Protein 1RYL (pdb70)

Secondary structure (DSSP, 8-state):
--EEEEEE-HHHHHHHHH--TTHHHHSTTB-EEE-TT-HHHHHHHHHSS-TTSPPTT-HHHHHHH-SEEEE---EEEEE-HHHHHHHHHHHHH--HHHHHHH--HHHHHHTT-TT-----GGGHHHHHHHHHHHHHHHHHHHHHHHHTT-EEEEEE-/--EEEEEE-HHHHHHH---HHHHTTBEEEE-TT-HHHHHHHHHSS-TTSPPTT-HHHHHHH-SEE--EEEE-HHHHHHHHHHHHHS-HHHHHHH--HHHHHHHT-TT-----GGGHHHHHHHHHHHHHHHHHHHHHHHHHT-EEEEEE-

Radius of gyration: 21.71 Å; Cα contacts (8 Å, |Δi|>4): 480; chains: 2; bounding box: 55×54×54 Å

Nearest PDB structures (foldseek):
  1ryl-assembly1_A  TM=1.006E+00  e=3.161E-32  Escherichia coli
  1ryl-assembly2_B  TM=9.939E-01  e=3.954E-26  Escherichia coli
  5xu0-assembly1_B-2  TM=4.655E-01  e=9.631E+00  Streptococcus pneumoniae
  1ryl-assembly2_B  TM=1.007E+00  e=1.686E-29  Escherichia coli
  1ryl-assembly1_A  TM=9.939E-01  e=6.100E-27  Escherichia coli

B-factor: mean 22.25, std 10.81, range [0.77, 55.35]

Sequence (306 aa):
MIGYFAEIDSEKINQLLESMDNIHDTLSGLRRLDIDKRWDFLHFGLTGTSAFDPAKNDPLSRAVLGEHSLEDDGFLGLTWNQELAATIDRLESLDRNELRKQFSIKRLNEMEIYPGVTFSEELEGQLFASIMLDMEKLISAYRRMLRQGNHALTVIVMIGYFAEIDSEKINQLLEIHDTLSGLRRLDIDKRWDFLHFGLTGTSAFDPAKNDPLSRAVLGEHSLFLGLTWNQELAATIDRLESLDRNELRKQFSIKRLNEMEIYPGVTFSEELEGQLFASIMLDMEKLISAYRRMLRQGNHALTVIV

InterPro domains:
  IPR015068 Protein of unknown function DUF1877 [PF08974] (1-163)
  IPR035944 YfbM-like super family [G3DSA:3.40.1760.10] (1-167)
  IPR035944 YfbM-like super family [SSF111069] (3-165)

Foldseek 3Di:
DWKKKWWAADVLVVVVVVPVVCVCVSCVPTDIDTDTFCLQLLLCLQQVAGLVDGDPPDLSNCLRLNPAFPDDVWTKYKHALVRLVVSLCVLVVDDLVVSLVSQFLVSCQVNQHPVRDHDDSVCRVVSSVVSVVVSVVSSVVSVVSSVVRIMMIMITD/DWKKKWWAAPVLVVVVVVDVVRVVVTDIDTPGFCLQLLLCLQQVAGLVDGDPPDLSNCLRCNPAVPVKYKHALVRLVVSLCVLVPDDLVVSLVSFFQVSCQVNCHPVSDHDDRVCRVVSSVVSVVVSVVSSVVSVVSNVVRIMIIMDDD

Solvent-accessible surface area: 15451 Å² total; per-residue (Å²): 88,46,0,4,5,0,6,4,50,55,115,77,0,64,109,30,84,144,125,56,132,113,9,87,73,71,0,10,33,10,50,44,32,77,0,66,84,76,1,0,20,0,0,4,7,6,29,23,27,11,3,110,111,57,56,203,126,24,45,32,6,68,1,0,27,7,49,73,89,60,66,100,154,10,14,10,0,4,2,78,28,169,44,0,57,54,3,7,88,75,0,77,81,36,73,79,123,106,14,75,179,123,10,25,3,133,102,1,28,131,69,129,1,42,53,36,83,105,42,62,99,154,65,40,36,126,19,17,59,47,2,20,102,4,0,78,89,0,8,69,6,2,114,27,2,58,159,56,38,24,10,4,0,3,0,1,57,87,53,0,20,3,0,5,1,36,52,123,60,1,73,131,53,85,170,101,144,100,44,16,21,28,0,50,49,33,76,0,66,90,75,1,0,20,1,0,3,2,2,20,5,23,11,3,111,112,46,53,194,129,24,49,33,6,61,2,1,28,8,46,74,107,90,85,59,1,2,3,65,33,154,42,0,53,43,2,6,85,85,0,75,80,35,79,83,125,118,9,77,183,86,8,22,0,139,98,2,32,122,74,137,2,48,55,47,83,106,56,58,117,148,56,38,36,132,18,16,59,44,2,23,103,5,0,79,92,0,9,71,5,2,120,28,0,56,159,63,39,25,12,3,6,4,6,3,113

CATH classification: 3.40.1760.10

Organism: Escherichia coli (strain K12) (NCBI:txid83333)

Structure (mmCIF, N/CA/C/O backbone):
data_1RYL
#
_entry.id   1RYL
#
_cell.length_a   103.848
_cell.length_b   60.455
_cell.length_c   57.931
_cell.angle_alpha   90.00
_cell.angle_beta   114.62
_cell.angle_gamma   90.00
#
_symmetry.space_group_name_H-M   'C 1 2 1'
#
loop_
_entity.id
_entity.type
_entity.pdbx_description
1 polymer 'Hypothetical protein yfbM'
2 water water
#
loop_
_atom_site.group_PDB
_atom_site.id
_atom_site.type_symbol
_atom_site.label_atom_id
_atom_site.label_alt_id
_atom_site.label_comp_id
_atom_site.label_asym_id
_atom_site.label_entity_id
_atom_site.label_seq_id
_atom_site.pdbx_PDB_ins_code
_atom_site.Cartn_x
_atom_site.Cartn_y
_atom_site.Cartn_z
_atom_site.occupancy
_atom_site.B_iso_or_equiv
_atom_site.auth_seq_id
_atom_site.auth_comp_id
_atom_site.auth_asym_id
_atom_site.auth_atom_id
_atom_site.pdbx_PDB_model_num
ATOM 1 N N . MET A 1 3 ? 47.110 33.087 9.158 1.00 28.68 3 MET A N 1
ATOM 2 C CA . MET A 1 3 ? 46.202 32.013 8.649 1.00 29.66 3 MET A CA 1
ATOM 3 C C . MET A 1 3 ? 45.296 31.456 9.731 1.00 27.42 3 MET A C 1
ATOM 4 O O . MET A 1 3 ? 45.694 30.568 10.489 1.00 25.66 3 MET A O 1
ATOM 9 N N . ILE A 1 4 ? 44.076 31.980 9.802 1.00 26.26 4 ILE A N 1
ATOM 10 C CA . ILE A 1 4 ? 43.111 31.508 10.786 1.00 24.27 4 ILE A CA 1
ATOM 11 C C . ILE A 1 4 ? 42.200 30.488 10.099 1.00 22.21 4 ILE A C 1
ATOM 12 O O . ILE A 1 4 ? 42.040 30.506 8.873 1.00 21.41 4 ILE A O 1
ATOM 17 N N . GLY A 1 5 ? 41.617 29.589 10.882 1.00 18.57 5 GLY A N 1
ATOM 18 C CA . GLY A 1 5 ? 40.751 28.591 10.293 1.00 15.72 5 GLY A CA 1
ATOM 19 C C . GLY A 1 5 ? 39.372 28.576 10.910 1.00 14.39 5 GLY A C 1
ATOM 20 O O . GLY A 1 5 ? 39.218 28.735 12.119 1.00 13.66 5 GLY A O 1
ATOM 21 N N . TYR A 1 6 ? 38.359 28.415 10.071 1.00 11.76 6 TYR A N 1
ATOM 22 C CA . TYR A 1 6 ? 37.007 28.335 10.582 1.00 12.34 6 TYR A CA 1
ATOM 23 C C . TYR A 1 6 ? 36.170 27.395 9.718 1.00 10.55 6 TYR A C 1
ATOM 24 O O . TYR A 1 6 ? 36.496 27.131 8.554 1.00 9.68 6 TYR A O 1
ATOM 33 N N . PHE A 1 7 ? 35.106 26.877 10.320 1.00 10.15 7 PHE A N 1
ATOM 34 C CA . PHE A 1 7 ? 34.207 25.936 9.666 1.00 9.35 7 PHE A CA 1
ATOM 35 C C . PHE A 1 7 ? 32.839 26.593 9.551 1.00 8.55 7 PHE A C 1
ATOM 36 O O . PHE A 1 7 ? 32.120 26.734 10.546 1.00 10.29 7 PHE A O 1
ATOM 44 N N . ALA A 1 8 ? 32.488 26.989 8.332 1.00 7.72 8 ALA A N 1
ATOM 45 C CA . ALA A 1 8 ? 31.236 27.686 8.092 1.00 9.06 8 ALA A CA 1
ATOM 46 C C . ALA A 1 8 ? 30.069 26.825 7.634 1.00 9.97 8 ALA A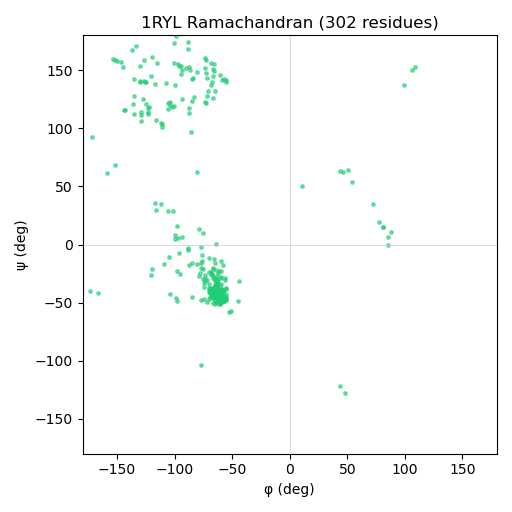 C 1
ATOM 47 O O . ALA A 1 8 ? 30.248 25.770 7.027 1.00 9.40 8 ALA A O 1
ATOM 49 N N . GLU A 1 9 ? 28.869 27.308 7.937 1.00 10.10 9 GLU A N 1
ATOM 50 C CA . GLU A 1 9 ? 27.632 26.636 7.568 1.00 11.44 9 GLU A CA 1
ATOM 51 C C . GLU A 1 9 ? 26.993 27.362 6.392 1.00 10.63 9 GLU A C 1
ATOM 52 O O . GLU A 1 9 ? 26.696 28.550 6.477 1.00 10.19 9 GLU A O 1
ATOM 58 N N . ILE A 1 10 ? 26.774 26.638 5.300 1.00 10.96 10 ILE A N 1
ATOM 59 C CA . ILE A 1 10 ? 26.197 27.237 4.105 1.00 12.25 10 ILE A CA 1
ATOM 60 C C . ILE A 1 10 ? 25.019 26.419 3.566 1.00 12.89 10 ILE A C 1
ATOM 61 O O . ILE A 1 10 ? 25.058 25.189 3.576 1.00 12.73 10 ILE A O 1
ATOM 66 N N . ASP A 1 11 ? 23.959 27.093 3.115 1.00 13.38 11 ASP A N 1
ATOM 67 C CA . ASP A 1 11 ? 22.814 26.356 2.597 1.00 15.07 11 ASP A CA 1
ATOM 68 C C . ASP A 1 11 ? 22.957 26.068 1.114 1.00 14.87 11 ASP A C 1
ATOM 69 O O . ASP A 1 11 ? 23.891 26.530 0.460 1.00 14.08 11 ASP A O 1
ATOM 74 N N . SER A 1 12 ? 22.015 25.304 0.582 1.00 15.72 12 SER A N 1
ATOM 75 C CA . SER A 1 12 ? 22.060 24.927 -0.819 1.00 15.97 12 SER A CA 1
ATOM 76 C C . SER A 1 12 ? 22.098 26.078 -1.818 1.00 16.63 12 SER A C 1
ATOM 77 O O . SER A 1 12 ? 22.937 26.077 -2.722 1.00 16.28 12 SER A O 1
ATOM 80 N N . GLU A 1 13 ? 21.216 27.063 -1.668 1.00 17.12 13 GLU A N 1
ATOM 81 C CA . GLU A 1 13 ? 21.208 28.173 -2.618 1.00 19.17 13 GLU A CA 1
ATOM 82 C C . GLU A 1 13 ? 22.556 28.899 -2.664 1.00 18.23 13 GLU A C 1
ATOM 83 O O . GLU A 1 13 ? 23.065 29.194 -3.740 1.00 18.80 13 GLU A O 1
ATOM 89 N N . LYS A 1 14 ? 23.149 29.158 -1.501 1.00 18.01 14 LYS A N 1
ATOM 90 C CA . LYS A 1 14 ? 24.425 29.869 -1.444 1.00 17.88 14 LYS A CA 1
ATOM 91 C C . LYS A 1 14 ? 25.640 29.099 -1.944 1.00 16.78 14 LYS A C 1
ATOM 92 O O . LYS A 1 14 ? 26.517 29.680 -2.575 1.00 15.89 14 LYS A O 1
ATOM 98 N N . ILE A 1 15 ? 25.718 27.805 -1.658 1.00 15.53 15 ILE A N 1
ATOM 99 C CA . ILE A 1 15 ? 26.866 27.051 -2.132 1.00 15.61 15 ILE A CA 1
ATOM 100 C C . ILE A 1 15 ? 26.805 26.900 -3.654 1.00 16.22 15 ILE A C 1
ATOM 101 O O . ILE A 1 15 ? 27.834 26.966 -4.329 1.00 16.44 15 ILE A O 1
ATOM 106 N N . ASN A 1 16 ? 25.602 26.714 -4.195 1.00 17.00 16 ASN A N 1
ATOM 107 C CA . ASN A 1 16 ? 25.447 26.580 -5.641 1.00 18.76 16 ASN A CA 1
ATOM 108 C C . ASN A 1 16 ? 25.820 27.893 -6.301 1.00 18.71 16 ASN A C 1
ATOM 109 O O . ASN A 1 16 ? 26.409 27.919 -7.377 1.00 18.00 16 ASN A O 1
ATOM 114 N N . GLN A 1 17 ? 25.481 28.985 -5.630 1.00 20.21 17 GLN A N 1
ATOM 115 C CA . GLN A 1 17 ? 25.776 30.316 -6.123 1.00 21.65 17 GLN A CA 1
ATOM 116 C C . GLN A 1 17 ? 27.289 30.488 -6.095 1.00 21.48 17 GLN A C 1
ATOM 117 O O . GLN A 1 17 ? 27.881 31.017 -7.031 1.00 22.19 17 GLN A O 1
ATOM 123 N N . LEU A 1 18 ? 27.916 30.017 -5.022 1.00 20.55 18 LEU A N 1
ATOM 124 C CA . LEU A 1 18 ? 29.364 30.104 -4.875 1.00 19.92 18 LEU A CA 1
ATOM 125 C C . LEU A 1 18 ? 30.058 29.270 -5.970 1.00 19.42 18 LEU A C 1
ATOM 126 O O . LEU A 1 18 ? 30.951 29.753 -6.665 1.00 17.33 18 LEU A O 1
ATOM 131 N N . LEU A 1 19 ? 29.624 28.024 -6.130 1.00 18.74 19 LEU A N 1
ATOM 132 C CA . LEU A 1 19 ? 30.197 27.119 -7.122 1.00 19.54 19 LEU A CA 1
ATOM 133 C C . LEU A 1 19 ? 29.909 27.531 -8.571 1.00 20.34 19 LEU A C 1
ATOM 134 O O . LEU A 1 19 ? 30.661 27.185 -9.479 1.00 19.13 19 LEU A O 1
ATOM 139 N N . GLU A 1 20 ? 28.821 28.263 -8.788 1.00 22.02 20 GLU A N 1
ATOM 140 C CA . GLU A 1 20 ? 28.471 28.724 -10.131 1.00 25.14 20 GLU A CA 1
ATOM 141 C C . GLU A 1 20 ? 29.355 29.887 -10.580 1.00 27.97 20 GLU A C 1
ATOM 142 O O . GLU A 1 20 ? 29.475 30.155 -11.773 1.00 30.21 20 GLU A O 1
ATOM 148 N N . SER A 1 21 ? 29.968 30.577 -9.623 1.00 30.51 21 SER A N 1
ATOM 149 C CA . SER A 1 21 ? 30.837 31.709 -9.928 1.00 32.35 21 SER A CA 1
ATOM 150 C C . SER A 1 21 ? 32.199 31.244 -10.425 1.00 33.05 21 SER A C 1
ATOM 151 O O . SER A 1 21 ? 32.497 31.352 -11.612 1.00 34.71 21 SER A O 1
ATOM 154 N N . MET A 1 27 ? 39.645 31.609 -4.604 1.00 27.87 27 MET A N 1
ATOM 155 C CA . MET A 1 27 ? 38.940 31.958 -3.377 1.00 24.43 27 MET A CA 1
ATOM 156 C C . MET A 1 27 ? 39.409 33.329 -2.889 1.00 26.60 27 MET A C 1
ATOM 157 O O . MET A 1 27 ? 39.520 33.569 -1.678 1.00 28.32 27 MET A O 1
ATOM 162 N N . ASP A 1 28 ? 39.696 34.227 -3.830 1.00 27.63 28 ASP A N 1
ATOM 163 C CA . ASP A 1 28 ? 40.149 35.569 -3.472 1.00 27.63 28 ASP A CA 1
ATOM 164 C C . ASP A 1 28 ? 38.946 36.348 -2.909 1.00 31.78 28 ASP A C 1
ATOM 165 O O . ASP A 1 28 ? 37.909 36.497 -3.578 1.00 32.23 28 ASP A O 1
ATOM 170 N N . ASN A 1 29 ? 39.081 36.822 -1.671 1.00 30.85 29 ASN A N 1
ATOM 171 C CA . ASN A 1 29 ? 38.015 37.572 -1.006 1.00 35.57 29 ASN A CA 1
ATOM 172 C C . ASN A 1 29 ? 36.862 36.643 -0.608 1.00 37.00 29 ASN A C 1
ATOM 173 O O . ASN A 1 29 ? 35.679 37.012 -0.639 1.00 37.00 29 ASN A O 1
ATOM 178 N N . ILE A 1 30 ? 37.234 35.424 -0.236 1.00 37.85 30 ILE A N 1
ATOM 179 C CA . ILE A 1 30 ? 36.277 34.420 0.197 1.00 36.76 30 ILE A CA 1
ATOM 180 C C . ILE A 1 30 ? 35.601 34.976 1.452 1.00 37.87 30 ILE A C 1
ATOM 181 O O . ILE A 1 30 ? 34.473 34.605 1.785 1.00 37.83 30 ILE A O 1
ATOM 186 N N . HIS A 1 31 ? 36.312 35.875 2.134 1.00 38.86 31 HIS A N 1
ATOM 187 C CA . HIS A 1 31 ? 35.826 36.526 3.351 1.00 39.91 31 HIS A CA 1
ATOM 188 C C . HIS A 1 31 ? 34.890 37.671 3.004 1.00 41.15 31 HIS A C 1
ATOM 189 O O . HIS A 1 31 ? 35.169 38.833 3.306 1.00 42.65 31 HIS A O 1
ATOM 196 N N . ASP A 1 32 ? 33.781 37.340 2.363 1.00 40.80 32 ASP A N 1
ATOM 197 C CA . ASP A 1 32 ? 32.808 38.343 1.975 1.00 41.21 32 ASP A CA 1
ATOM 198 C C . ASP A 1 32 ? 31.640 37.545 1.428 1.00 40.93 32 ASP A C 1
ATOM 199 O O . ASP A 1 32 ? 30.470 37.855 1.679 1.00 39.76 32 ASP A O 1
ATOM 204 N N . THR A 1 33 ? 31.983 36.497 0.684 1.00 39.52 33 THR A N 1
ATOM 205 C CA . THR A 1 33 ? 30.992 35.601 0.118 1.00 37.41 33 THR A CA 1
ATOM 206 C C . THR A 1 33 ? 30.485 34.767 1.291 1.00 35.71 33 THR A C 1
ATOM 207 O O . THR A 1 33 ? 29.338 34.321 1.304 1.00 36.09 33 THR A O 1
ATOM 211 N N . LEU A 1 34 ? 31.365 34.576 2.273 1.00 32.20 34 LEU A N 1
ATOM 212 C CA . LEU A 1 34 ? 31.071 33.797 3.473 1.00 30.82 34 LEU A CA 1
ATOM 213 C C . LEU A 1 34 ? 30.848 34.705 4.674 1.00 29.16 34 LEU A C 1
ATOM 214 O O . LEU A 1 34 ? 30.421 34.252 5.733 1.00 27.84 34 LEU A O 1
ATOM 219 N N . SER A 1 35 ? 31.159 35.984 4.503 1.00 26.32 35 SER A N 1
ATOM 220 C CA . SER A 1 35 ? 31.017 36.974 5.564 1.00 24.13 35 SER A CA 1
ATOM 221 C C . SER A 1 3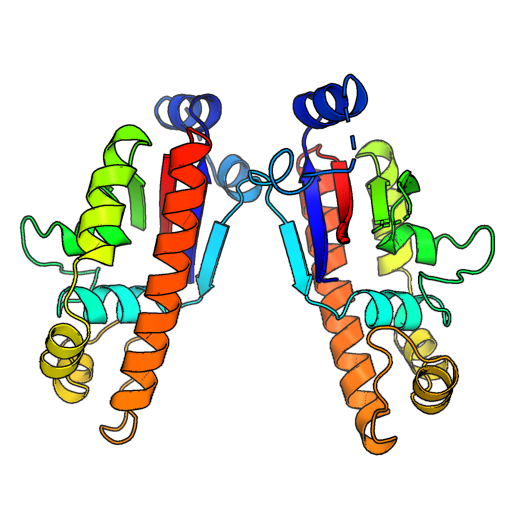5 ? 29.703 36.880 6.351 1.00 21.42 35 SER A C 1
ATOM 222 O O . SER A 1 35 ? 29.668 37.186 7.543 1.00 20.23 35 SER A O 1
ATOM 225 N N . GLY A 1 36 ? 28.629 36.450 5.697 1.00 17.95 36 GLY A N 1
ATOM 226 C CA . GLY A 1 36 ? 27.356 36.375 6.390 1.00 16.96 36 GLY A CA 1
ATOM 227 C C . GLY A 1 36 ? 26.991 35.014 6.947 1.00 17.33 36 GLY A C 1
ATOM 228 O O . GLY A 1 36 ? 25.889 34.834 7.470 1.00 18.15 36 GLY A O 1
ATOM 229 N N . LEU A 1 37 ? 27.914 34.058 6.860 1.00 16.31 37 LEU A N 1
ATOM 230 C CA . LEU A 1 37 ? 27.646 32.704 7.335 1.00 13.99 37 LEU A CA 1
ATOM 231 C C . LEU A 1 37 ? 28.110 32.441 8.760 1.00 11.70 37 LEU A C 1
ATOM 232 O O . LEU A 1 37 ? 29.113 32.990 9.211 1.00 12.03 37 LEU A O 1
ATOM 237 N N . ARG A 1 38 ? 27.372 31.595 9.469 1.00 11.00 38 ARG A N 1
ATOM 238 C CA . ARG A 1 38 ? 27.749 31.227 10.828 1.00 11.02 38 ARG A CA 1
ATOM 239 C C . ARG A 1 38 ? 28.981 30.321 10.726 1.00 10.29 38 ARG A C 1
ATOM 240 O O . ARG A 1 38 ? 29.089 29.527 9.792 1.00 8.27 38 ARG A O 1
ATOM 248 N N . ARG A 1 39 ? 29.911 30.445 11.671 1.00 9.79 39 ARG A N 1
ATOM 249 C CA . ARG A 1 39 ? 31.096 29.599 11.638 1.00 10.71 39 ARG A CA 1
ATOM 250 C C . ARG A 1 39 ? 31.666 29.295 13.012 1.00 11.72 39 ARG A C 1
ATOM 251 O O . ARG A 1 39 ? 31.401 30.010 13.985 1.00 10.44 39 ARG A O 1
ATOM 259 N N . LEU A 1 40 ? 32.421 28.202 13.077 1.00 9.50 40 LEU A N 1
ATOM 260 C CA . LEU A 1 40 ? 33.127 27.817 14.288 1.00 8.71 40 LEU A CA 1
ATOM 261 C C . LEU A 1 40 ? 34.520 28.324 13.937 1.00 10.03 40 LEU A C 1
ATOM 262 O O . LEU A 1 40 ? 35.119 27.903 12.942 1.00 9.62 40 LEU A O 1
ATOM 267 N N . ASP A 1 41 ? 35.028 29.252 14.731 1.00 10.58 41 ASP A N 1
ATOM 268 C CA . ASP A 1 41 ? 36.337 29.817 14.455 1.00 14.10 41 ASP A CA 1
ATOM 269 C C . ASP A 1 41 ? 37.334 29.260 15.457 1.00 14.37 41 ASP A C 1
ATOM 270 O O . ASP A 1 41 ? 37.134 29.391 16.664 1.00 16.26 41 ASP A O 1
ATOM 275 N N . ILE A 1 42 ? 38.391 28.614 14.976 1.00 13.34 42 ILE A N 1
ATOM 276 C CA . ILE A 1 42 ? 39.382 28.099 15.908 1.00 15.25 42 ILE A CA 1
ATOM 277 C C . ILE A 1 42 ? 40.743 28.763 15.743 1.00 15.57 42 ILE A C 1
ATOM 278 O O . ILE A 1 42 ? 41.780 28.164 16.010 1.00 15.04 42 ILE A O 1
ATOM 283 N N . ASP A 1 43 ? 40.718 30.015 15.300 1.00 17.04 43 ASP A N 1
ATOM 284 C CA . ASP A 1 43 ? 41.929 30.815 15.134 1.00 20.04 43 ASP A CA 1
ATOM 285 C C . ASP A 1 43 ? 43.041 30.073 14.377 1.00 18.55 43 ASP A C 1
ATOM 286 O O . ASP A 1 43 ? 42.812 29.553 13.290 1.00 16.43 43 ASP A O 1
ATOM 291 N N . LYS A 1 44 ? 44.242 30.022 14.950 1.00 18.31 44 LYS A N 1
ATOM 292 C CA . LYS A 1 44 ? 45.351 29.346 14.283 1.00 18.45 44 LYS A CA 1
ATOM 293 C C . LYS A 1 44 ? 45.604 27.964 14.870 1.00 16.69 44 LYS A C 1
ATOM 294 O O . LYS A 1 44 ? 46.728 27.467 14.837 1.00 16.21 44 LYS A O 1
ATOM 300 N N . ARG A 1 45 ? 44.557 27.337 15.395 1.00 14.39 45 ARG A N 1
ATOM 301 C CA . ARG A 1 45 ? 44.702 26.019 15.995 1.00 12.97 45 ARG A CA 1
ATOM 302 C C . ARG A 1 45 ? 44.264 24.902 15.052 1.00 12.19 45 ARG A C 1
ATOM 303 O O . ARG A 1 45 ? 44.202 23.731 15.442 1.00 10.23 45 ARG A O 1
ATOM 311 N N . TRP A 1 46 ? 43.981 25.259 13.805 1.00 12.18 46 TRP A N 1
ATOM 312 C CA . TRP A 1 46 ? 43.519 24.276 12.835 1.00 11.90 46 TRP A CA 1
ATOM 313 C C . TRP A 1 46 ? 44.508 23.159 12.500 1.00 11.34 46 TRP A C 1
ATOM 314 O O . TRP A 1 46 ? 44.097 22.023 12.256 1.00 10.49 46 TRP A O 1
ATOM 325 N N . ASP A 1 47 ? 45.805 23.454 12.486 1.00 11.77 47 ASP A N 1
ATOM 326 C CA . ASP A 1 47 ? 46.764 22.397 12.188 1.00 11.50 47 ASP A CA 1
ATOM 327 C C . ASP A 1 47 ? 46.995 21.506 13.417 1.00 11.75 47 ASP A C 1
ATOM 328 O O . ASP A 1 47 ? 47.331 20.321 13.275 1.00 10.83 47 ASP A O 1
ATOM 333 N N . PHE A 1 48 ? 46.805 22.061 14.617 1.00 10.23 48 PHE A N 1
ATOM 334 C CA . PHE A 1 48 ? 46.945 21.265 15.840 1.00 11.73 48 PHE A CA 1
ATOM 335 C C . PHE A 1 48 ? 45.837 20.227 15.799 1.00 11.01 48 PHE A C 1
ATOM 336 O O . PHE A 1 48 ? 46.030 19.071 16.182 1.00 11.08 48 PHE A O 1
ATOM 344 N N . LEU A 1 49 ? 44.664 20.663 15.346 1.00 9.71 49 LEU A N 1
ATOM 345 C CA . LEU A 1 49 ? 43.515 19.779 15.244 1.00 10.52 49 LEU A CA 1
ATOM 346 C C . LEU A 1 49 ? 43.777 18.711 14.189 1.00 9.49 49 LEU A C 1
ATOM 347 O O . LEU A 1 49 ? 43.523 17.529 14.420 1.00 10.95 49 LEU A O 1
ATOM 352 N N . HIS A 1 50 ? 44.292 19.124 13.035 1.00 10.97 50 HIS A N 1
ATOM 353 C CA . HIS A 1 50 ? 44.585 18.177 11.965 1.00 11.73 50 HIS A CA 1
ATOM 354 C C . HIS A 1 50 ? 45.588 17.146 12.467 1.00 11.66 50 HIS A C 1
ATOM 355 O O . HIS A 1 50 ? 45.391 15.942 12.300 1.00 12.43 50 HIS A O 1
ATOM 362 N N . PHE A 1 51 ? 46.647 17.629 13.108 1.00 12.05 51 PHE A N 1
ATOM 363 C CA . PHE A 1 51 ? 47.688 16.761 13.645 1.00 13.93 51 PHE A CA 1
ATOM 364 C C . PHE A 1 51 ? 47.171 15.810 14.723 1.00 14.52 51 PHE A C 1
ATOM 365 O O . PHE A 1 51 ? 47.499 14.622 14.725 1.00 14.61 51 PHE A O 1
ATOM 373 N N . GLY A 1 52 ? 46.370 16.338 15.643 1.00 13.66 52 GLY A N 1
ATOM 374 C CA . GLY A 1 52 ? 45.821 15.517 16.709 1.00 14.78 52 GLY A CA 1
ATOM 375 C C . GLY A 1 52 ? 44.960 14.358 16.230 1.00 15.94 52 GLY A C 1
ATOM 376 O O . GLY A 1 52 ? 44.871 13.321 16.890 1.00 16.44 52 GLY A O 1
ATOM 377 N N . LEU A 1 53 ? 44.321 14.522 15.078 1.00 15.47 53 LEU A N 1
ATOM 378 C CA . LEU A 1 53 ? 43.462 13.474 14.537 1.00 16.56 53 LEU A CA 1
ATOM 379 C C . LEU A 1 53 ? 44.135 12.559 13.521 1.00 16.34 53 LEU A C 1
ATOM 380 O O . LEU A 1 53 ? 43.728 11.411 13.361 1.00 19.90 53 LEU A O 1
ATOM 385 N N . THR A 1 54 ? 45.169 13.056 12.849 1.00 17.24 54 THR A N 1
ATOM 386 C CA . THR A 1 54 ? 45.841 12.285 11.802 1.00 17.96 54 THR A CA 1
ATOM 387 C C . THR A 1 54 ? 47.326 11.968 12.002 1.00 18.75 54 THR A C 1
ATOM 388 O O . THR A 1 54 ? 47.850 11.045 11.377 1.00 19.55 54 THR A O 1
ATOM 392 N N . GLY A 1 55 ? 48.006 12.741 12.840 1.00 18.01 55 GLY A N 1
ATOM 393 C CA . GLY A 1 55 ? 49.423 12.515 13.058 1.00 17.60 55 GLY A CA 1
ATOM 394 C C . GLY A 1 55 ? 50.259 13.221 12.002 1.00 18.88 55 GLY A C 1
ATOM 395 O O . GLY A 1 55 ? 51.478 13.062 11.951 1.00 19.09 55 GLY A O 1
ATOM 396 N N . THR A 1 56 ? 49.601 14.010 11.155 1.00 17.22 56 THR A N 1
ATOM 397 C CA . THR A 1 56 ? 50.289 14.745 10.098 1.00 17.16 56 THR A CA 1
ATOM 398 C C . THR A 1 56 ? 49.809 16.195 10.057 1.00 16.88 56 THR A C 1
ATOM 399 O O . THR A 1 56 ? 48.842 16.562 10.731 1.00 17.16 56 THR A O 1
ATOM 403 N N . SER A 1 57 ? 50.491 17.014 9.265 1.00 15.82 57 SER A N 1
ATOM 404 C CA . SER A 1 57 ? 50.111 18.405 9.098 1.00 16.35 57 SER A CA 1
ATOM 405 C C . SER A 1 57 ? 49.136 18.472 7.924 1.00 17.65 57 SER A C 1
ATOM 406 O O . SER A 1 57 ? 49.189 17.633 7.029 1.00 17.23 57 SER A O 1
ATOM 409 N N . ALA A 1 58 ? 48.241 19.456 7.934 1.00 18.22 58 ALA A N 1
ATOM 410 C CA . ALA A 1 58 ? 47.289 19.620 6.840 1.00 20.50 58 ALA A CA 1
ATOM 411 C C . ALA A 1 58 ? 48.085 19.951 5.575 1.00 22.40 58 ALA A C 1
ATOM 412 O O . ALA A 1 58 ? 47.610 19.758 4.459 1.00 22.68 58 ALA A O 1
ATOM 414 N N . PHE A 1 59 ? 49.300 20.453 5.765 1.00 24.25 59 PHE A N 1
ATOM 415 C CA . PHE A 1 59 ? 50.176 20.806 4.650 1.00 26.13 59 PHE A CA 1
ATOM 416 C C . PHE A 1 59 ? 50.816 19.575 4.008 1.00 26.69 59 PHE A C 1
ATOM 417 O O . PHE A 1 59 ? 51.451 19.680 2.960 1.00 28.24 59 PHE A O 1
ATOM 425 N N . ASP A 1 60 ? 50.657 18.413 4.632 1.00 27.53 60 ASP A N 1
ATOM 426 C CA . ASP A 1 60 ? 51.248 17.188 4.101 1.00 29.24 60 ASP A CA 1
ATOM 427 C C . ASP A 1 60 ? 50.527 15.956 4.650 1.00 28.69 60 ASP A C 1
ATOM 428 O O . ASP A 1 60 ? 51.125 15.112 5.320 1.00 27.40 60 ASP A O 1
ATOM 433 N N . PRO A 1 61 ? 49.219 15.838 4.358 1.00 29.66 61 PRO A N 1
ATOM 434 C CA . PRO A 1 61 ? 48.399 14.717 4.816 1.00 30.30 61 PRO A CA 1
ATOM 435 C C . PRO A 1 61 ? 48.698 13.411 4.095 1.00 31.64 61 PRO A C 1
ATOM 436 O O . PRO A 1 61 ? 49.259 13.410 2.998 1.00 32.72 61 PRO A O 1
ATOM 440 N N . ALA A 1 62 ? 48.331 12.301 4.728 1.00 31.60 62 ALA A N 1
ATOM 441 C CA . ALA A 1 62 ? 48.525 10.986 4.141 1.00 32.08 62 ALA A CA 1
ATOM 442 C C . ALA A 1 62 ? 47.482 10.871 3.033 1.00 33.33 62 ALA A C 1
ATOM 443 O O . ALA A 1 62 ? 46.427 11.504 3.112 1.00 33.93 62 ALA A O 1
ATOM 445 N N . LYS A 1 63 ? 47.766 10.089 1.997 1.00 33.43 63 LYS A N 1
ATOM 446 C CA . LYS A 1 63 ? 46.799 9.940 0.917 1.00 35.27 63 LYS A CA 1
ATOM 447 C C . LYS A 1 63 ? 45.553 9.213 1.411 1.00 34.22 63 LYS A C 1
ATOM 448 O O . LYS A 1 63 ? 45.639 8.323 2.258 1.00 35.18 63 LYS A O 1
ATOM 454 N N . ASN A 1 64 ? 44.398 9.605 0.881 1.00 32.70 64 ASN A N 1
ATOM 455 C CA . ASN A 1 64 ? 43.118 9.014 1.260 1.00 32.14 64 ASN A CA 1
ATOM 456 C C . ASN A 1 64 ? 42.984 8.827 2.771 1.00 30.18 64 ASN A C 1
ATOM 457 O O . ASN A 1 64 ? 42.869 7.703 3.266 1.00 29.44 64 ASN A O 1
ATOM 462 N N . ASP A 1 65 ? 43.003 9.940 3.498 1.00 27.49 65 ASP A N 1
ATOM 463 C CA . ASP A 1 65 ? 42.871 9.917 4.950 1.00 24.31 65 ASP A CA 1
ATOM 464 C C . ASP A 1 65 ? 41.525 10.537 5.312 1.00 23.07 65 ASP A C 1
ATOM 465 O O . ASP A 1 65 ? 41.383 11.760 5.320 1.00 20.62 65 ASP A O 1
ATOM 470 N N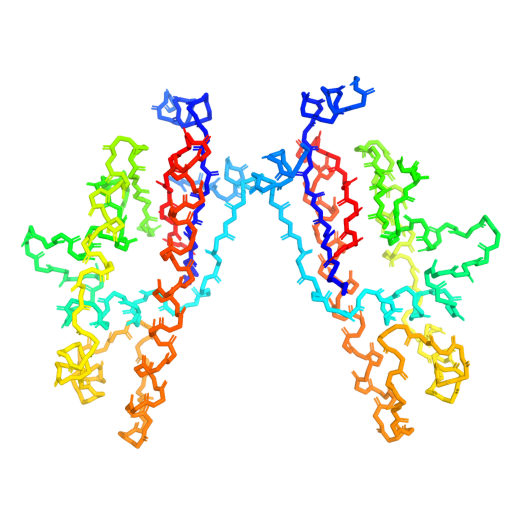 . PRO A 1 66 ? 40.519 9.699 5.616 1.00 22.37 66 PRO A N 1
ATOM 471 C CA . PRO A 1 66 ? 39.190 10.200 5.973 1.00 20.55 66 PRO A CA 1
ATOM 472 C C . PRO A 1 66 ? 39.187 11.167 7.152 1.00 19.71 66 PRO A C 1
ATOM 473 O O . PRO A 1 66 ? 38.321 12.038 7.242 1.00 19.39 66 PRO A O 1
ATOM 477 N N . LEU A 1 67 ? 40.149 11.022 8.055 1.00 18.71 67 LEU A N 1
ATOM 478 C CA . LEU A 1 67 ? 40.223 11.924 9.200 1.00 18.17 67 LEU A CA 1
ATOM 479 C C . LEU A 1 67 ? 40.738 13.291 8.743 1.00 17.31 67 LEU A C 1
ATOM 480 O O . LEU A 1 67 ? 40.372 14.319 9.313 1.00 16.60 67 LEU A O 1
ATOM 485 N N . SER A 1 68 ? 41.592 13.308 7.719 1.00 15.31 68 SER A N 1
ATOM 486 C CA . SER A 1 68 ? 42.094 14.579 7.194 1.00 12.81 68 SER A CA 1
ATOM 487 C C . SER A 1 68 ? 40.912 15.295 6.547 1.00 11.35 68 SER A C 1
ATOM 488 O O . SER A 1 68 ? 40.747 16.508 6.703 1.00 10.19 68 SER A O 1
ATOM 491 N N . ARG A 1 69 ? 40.089 14.527 5.833 1.00 11.54 69 ARG A N 1
ATOM 492 C CA . ARG A 1 69 ? 38.914 15.068 5.163 1.00 11.37 69 ARG A CA 1
ATOM 493 C C . ARG A 1 69 ? 37.877 15.510 6.182 1.00 13.17 69 ARG A C 1
ATOM 494 O O . ARG A 1 69 ? 37.064 16.389 5.901 1.00 12.59 69 ARG A O 1
ATOM 502 N N . ALA A 1 70 ? 37.911 14.902 7.368 1.00 12.88 70 ALA A N 1
ATOM 503 C CA . ALA A 1 70 ? 36.975 15.264 8.427 1.00 12.74 70 ALA A CA 1
ATOM 504 C C . ALA A 1 70 ? 37.216 16.712 8.847 1.00 11.34 70 ALA A C 1
ATOM 505 O O . ALA A 1 70 ? 36.293 17.400 9.272 1.00 12.10 70 ALA A O 1
ATOM 507 N N . VAL A 1 71 ? 38.462 17.165 8.726 1.00 11.11 71 VAL A N 1
ATOM 508 C CA . VAL A 1 71 ? 38.834 18.534 9.088 1.00 10.91 71 VAL A CA 1
ATOM 509 C C . VAL A 1 71 ? 38.888 19.462 7.871 1.00 12.11 71 VAL A C 1
ATOM 510 O O . VAL A 1 71 ? 38.311 20.550 7.884 1.00 14.01 71 VAL A O 1
ATOM 514 N N . LEU A 1 72 ? 39.567 19.032 6.814 1.00 11.00 72 LEU A N 1
ATOM 515 C CA . LEU A 1 72 ? 39.705 19.868 5.625 1.00 11.22 72 LEU A CA 1
ATOM 516 C C . LEU A 1 72 ? 38.509 19.859 4.685 1.00 11.25 72 LEU A C 1
ATOM 517 O O . LEU A 1 72 ? 38.392 20.731 3.828 1.00 11.44 72 LEU A O 1
ATOM 522 N N . GLY A 1 73 ? 37.641 18.865 4.837 1.00 12.11 73 GLY A N 1
ATOM 523 C CA . GLY A 1 73 ? 36.468 18.757 3.982 1.00 13.99 73 GLY A CA 1
ATOM 524 C C . GLY A 1 73 ? 36.557 17.600 2.991 1.00 14.23 73 GLY A C 1
ATOM 525 O O . GLY A 1 73 ? 37.656 17.186 2.597 1.00 12.91 73 GLY A O 1
ATOM 526 N N . GLU A 1 74 ? 35.401 17.073 2.587 1.00 16.74 74 GLU A N 1
ATOM 527 C CA . GLU A 1 74 ? 35.356 15.961 1.639 1.00 18.23 74 GLU A CA 1
ATOM 528 C C . GLU A 1 74 ? 35.870 16.393 0.277 1.00 18.56 74 GLU A C 1
ATOM 529 O O . GLU A 1 74 ? 36.408 15.585 -0.484 1.00 20.77 74 GLU A O 1
ATOM 535 N N . HIS A 1 75 ? 35.700 17.671 -0.035 1.00 18.51 75 HIS A N 1
ATOM 536 C CA . HIS A 1 75 ? 36.160 18.185 -1.312 1.00 18.80 75 HIS A CA 1
ATOM 537 C C . HIS A 1 75 ? 37.049 19.407 -1.147 1.00 20.80 75 HIS A C 1
ATOM 538 O O . HIS A 1 75 ? 36.669 20.399 -0.516 1.00 19.63 75 HIS A O 1
ATOM 545 N N . SER A 1 76 ? 38.240 19.312 -1.724 1.00 21.37 76 SER A N 1
ATOM 546 C CA . SER A 1 76 ? 39.212 20.389 -1.692 1.00 23.87 76 SER A CA 1
ATOM 547 C C . SER A 1 76 ? 38.890 21.314 -2.864 1.00 25.65 76 SER A C 1
ATOM 548 O O . SER A 1 76 ? 39.289 21.048 -3.998 1.00 27.07 76 SER A O 1
ATOM 551 N N . LEU A 1 77 ? 38.148 22.385 -2.605 1.00 27.13 77 LEU A N 1
ATOM 552 C CA . LEU A 1 77 ? 37.801 23.318 -3.672 1.00 29.82 77 LEU A CA 1
ATOM 553 C C . LEU A 1 77 ? 39.027 24.154 -4.015 1.00 33.21 77 LEU A C 1
ATOM 554 O O . LEU A 1 77 ? 39.229 24.543 -5.170 1.00 34.02 77 LEU A O 1
ATOM 559 N N . GLU A 1 78 ? 39.848 24.422 -3.004 1.00 35.23 78 GLU A N 1
ATOM 560 C CA . GLU A 1 78 ? 41.049 25.217 -3.193 1.00 37.41 78 GLU A CA 1
ATOM 561 C C . GLU A 1 78 ? 42.132 24.855 -2.195 1.00 37.37 78 GLU A C 1
ATOM 562 O O . GLU A 1 78 ? 41.864 24.286 -1.136 1.00 36.76 78 GLU A O 1
ATOM 568 N N . ASP A 1 79 ? 43.365 25.194 -2.549 1.00 39.10 79 ASP A N 1
ATOM 569 C CA . ASP A 1 79 ? 44.508 24.903 -1.706 1.00 39.43 79 ASP A CA 1
ATOM 570 C C . ASP A 1 79 ? 45.747 25.583 -2.276 1.00 39.77 79 ASP A C 1
ATOM 571 O O . ASP A 1 79 ? 45.764 25.970 -3.443 1.00 40.32 79 ASP A O 1
ATOM 576 N N . ASP A 1 82 ? 47.307 29.224 -1.443 1.00 27.84 82 ASP A N 1
ATOM 577 C CA . ASP A 1 82 ? 46.926 30.398 -0.656 1.00 28.98 82 ASP A CA 1
ATOM 578 C C . ASP A 1 82 ? 45.732 30.201 0.271 1.00 30.66 82 ASP A C 1
ATOM 579 O O . ASP A 1 82 ? 44.791 31.005 0.271 1.00 32.97 82 ASP A O 1
ATOM 584 N N . GLY A 1 83 ? 45.776 29.139 1.070 1.00 28.54 83 GLY A N 1
ATOM 585 C CA . GLY A 1 83 ? 44.686 28.877 1.988 1.00 31.63 83 GLY A CA 1
ATOM 586 C C . GLY A 1 83 ? 43.717 27.835 1.472 1.00 32.50 83 GLY A C 1
ATOM 587 O O . GLY A 1 83 ? 43.344 27.848 0.297 1.00 37.01 83 GLY A O 1
ATOM 588 N N . PHE A 1 84 ? 43.303 26.939 2.363 1.00 30.75 84 PHE A N 1
ATOM 589 C CA . PHE A 1 84 ? 42.382 25.866 2.029 1.00 26.21 84 PHE A CA 1
ATOM 590 C C . PHE A 1 84 ? 40.919 26.305 2.002 1.00 24.19 84 PHE A C 1
ATOM 591 O O . PHE A 1 84 ? 40.493 27.211 2.724 1.00 21.40 84 PHE A O 1
ATOM 599 N N . LEU A 1 85 ? 40.163 25.650 1.134 1.00 21.31 85 LEU A N 1
ATOM 600 C CA . LEU A 1 85 ? 38.732 25.861 1.014 1.00 16.79 85 LEU A CA 1
ATOM 601 C C . LEU A 1 85 ? 38.261 24.446 0.730 1.00 14.41 85 LEU A C 1
ATOM 602 O O . LEU A 1 85 ? 38.649 23.848 -0.274 1.00 14.10 85 LEU A O 1
ATOM 607 N N . GLY A 1 86 ? 37.470 23.897 1.644 1.00 12.40 86 GLY A N 1
ATOM 608 C CA . GLY A 1 86 ? 36.978 22.540 1.485 1.00 10.63 86 GLY A CA 1
ATOM 609 C C . GLY A 1 86 ? 35.484 22.485 1.683 1.00 10.68 86 GLY A C 1
ATOM 610 O O . GLY A 1 86 ? 34.914 23.312 2.404 1.00 11.78 86 GLY A O 1
ATOM 611 N N . LEU A 1 87 ? 34.848 21.504 1.060 1.00 9.42 87 LEU A N 1
ATOM 612 C CA . LEU A 1 87 ? 33.404 21.363 1.145 1.00 8.99 87 LEU A CA 1
ATOM 613 C C . LEU A 1 87 ? 32.953 19.952 1.512 1.00 8.92 87 LEU A C 1
ATOM 614 O O . LEU A 1 87 ? 33.524 18.957 1.066 1.00 9.23 87 LEU A O 1
ATOM 619 N N . THR A 1 88 ? 31.920 19.884 2.341 1.00 8.68 88 THR A N 1
ATOM 620 C CA . THR A 1 88 ? 31.340 18.613 2.753 1.00 10.18 88 THR A CA 1
ATOM 621 C C . THR A 1 88 ? 29.826 18.786 2.646 1.00 9.88 88 THR A C 1
ATOM 622 O O . THR A 1 88 ? 29.222 19.563 3.388 1.00 9.74 88 THR A O 1
ATOM 626 N N . TRP A 1 89 ? 29.226 18.072 1.698 1.00 9.93 89 TRP A N 1
ATOM 627 C CA . TRP A 1 89 ? 27.785 18.138 1.468 1.00 9.45 89 TRP A CA 1
ATOM 628 C C . TRP A 1 89 ? 26.972 17.582 2.626 1.00 10.62 89 TRP A C 1
ATOM 629 O O . TRP A 1 89 ? 27.452 16.749 3.389 1.00 10.53 89 TRP A O 1
ATOM 640 N N . ASN A 1 90 ? 25.729 18.037 2.743 1.00 10.78 90 ASN A N 1
ATOM 641 C CA . ASN A 1 90 ? 24.851 17.560 3.803 1.00 10.55 90 ASN A CA 1
ATOM 642 C C . ASN A 1 90 ? 24.768 16.037 3.716 1.00 10.98 90 ASN A C 1
ATOM 643 O O . ASN A 1 90 ? 24.747 15.345 4.739 1.00 9.64 90 ASN A O 1
ATOM 648 N N . GLN A 1 91 ? 24.747 15.528 2.483 1.00 11.71 91 GLN A N 1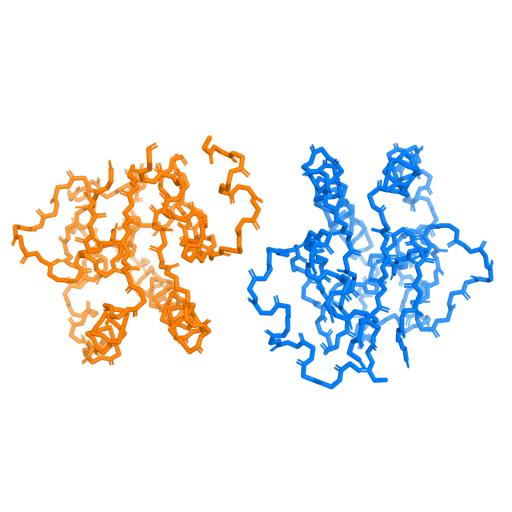
ATOM 649 C CA . GLN A 1 91 ? 24.679 14.089 2.221 1.00 11.76 91 GLN A CA 1
ATOM 650 C C . GLN A 1 91 ? 25.924 13.328 2.674 1.00 12.30 91 GLN A C 1
ATOM 651 O O . GLN A 1 91 ? 25.916 12.099 2.728 1.00 13.08 91 GLN A O 1
ATOM 657 N N . GLU A 1 92 ? 26.989 14.057 2.997 1.00 12.36 92 GLU A N 1
ATOM 658 C CA . GLU A 1 92 ? 28.242 13.443 3.435 1.00 11.33 92 GLU A CA 1
ATOM 659 C C . GLU A 1 92 ? 28.532 13.650 4.927 1.00 10.95 92 GLU A C 1
ATOM 660 O O . GLU A 1 92 ? 29.362 12.948 5.500 1.00 11.42 92 GLU A O 1
ATOM 666 N N . LEU A 1 93 ? 27.851 14.602 5.558 1.00 10.26 93 LEU A N 1
ATOM 667 C CA . LEU A 1 93 ? 28.110 14.902 6.970 1.00 10.49 93 LEU A CA 1
ATOM 668 C C . LEU A 1 93 ? 27.892 13.784 7.985 1.00 12.30 93 LEU A C 1
ATOM 669 O O . LEU A 1 93 ? 28.686 13.645 8.920 1.00 11.65 93 LEU A O 1
ATOM 674 N N . ALA A 1 94 ? 26.830 12.994 7.817 1.00 12.30 94 ALA A N 1
ATOM 675 C CA . ALA A 1 94 ? 26.545 11.912 8.764 1.00 12.09 94 ALA A CA 1
ATOM 676 C C . ALA A 1 94 ? 27.750 10.981 8.907 1.00 13.16 94 ALA A C 1
ATOM 677 O O . ALA A 1 94 ? 28.111 10.578 10.019 1.00 11.35 94 ALA A O 1
ATOM 679 N N . ALA A 1 95 ? 28.374 10.654 7.777 1.00 13.01 95 ALA A N 1
ATOM 680 C CA . ALA A 1 95 ? 29.544 9.779 7.762 1.00 15.38 95 ALA A CA 1
ATOM 681 C C . ALA A 1 95 ? 30.724 10.449 8.464 1.00 15.10 95 ALA A C 1
ATOM 682 O O . ALA A 1 95 ? 31.443 9.811 9.230 1.00 15.67 95 ALA A O 1
ATOM 684 N N . THR A 1 96 ? 30.919 11.738 8.199 1.00 14.80 96 THR A N 1
ATOM 685 C CA . THR A 1 96 ? 32.012 12.486 8.814 1.00 13.49 96 THR A CA 1
ATOM 686 C C . THR A 1 96 ? 31.813 12.526 10.323 1.00 12.56 96 THR A C 1
ATOM 687 O O . THR A 1 96 ? 32.751 12.310 11.095 1.00 12.39 96 THR A O 1
ATOM 691 N N . ILE A 1 97 ? 30.581 12.795 10.735 1.00 11.18 97 ILE A N 1
ATOM 692 C CA . ILE A 1 97 ? 30.251 12.869 12.147 1.00 11.52 97 ILE A CA 1
ATOM 693 C C . ILE A 1 97 ? 30.469 11.520 12.816 1.00 14.71 97 ILE A C 1
ATOM 694 O O . ILE A 1 97 ? 31.043 11.442 13.901 1.00 14.20 97 ILE A O 1
ATOM 699 N N . ASP A 1 98 ? 30.019 10.456 12.162 1.00 15.40 98 ASP A N 1
ATOM 700 C CA . ASP A 1 98 ? 30.176 9.127 12.723 1.00 17.48 98 ASP A CA 1
ATOM 701 C C . ASP A 1 98 ? 31.644 8.743 12.817 1.00 17.95 98 ASP A C 1
ATOM 702 O O . ASP A 1 98 ? 32.047 8.056 13.750 1.00 19.16 98 ASP A O 1
ATOM 707 N N . ARG A 1 99 ? 32.447 9.192 11.858 1.00 18.09 99 ARG A N 1
ATOM 708 C CA . ARG A 1 99 ? 33.874 8.881 11.860 1.00 19.37 99 ARG A CA 1
ATOM 709 C C . ARG A 1 99 ? 34.549 9.502 13.078 1.00 19.30 99 ARG A C 1
ATOM 710 O O . ARG A 1 99 ? 35.329 8.846 13.775 1.00 19.62 99 ARG A O 1
ATOM 718 N N . LEU A 1 100 ? 34.240 10.770 13.330 1.00 17.20 100 LEU A N 1
ATOM 719 C CA . LEU A 1 100 ? 34.826 11.500 14.449 1.00 17.41 100 LEU A CA 1
ATOM 720 C C . LEU A 1 100 ? 34.324 10.999 15.798 1.00 19.26 100 LEU A C 1
ATOM 721 O O . LEU A 1 100 ? 35.101 10.888 16.747 1.00 19.61 100 LEU A O 1
ATOM 726 N N . GLU A 1 101 ? 33.031 10.695 15.891 1.00 19.34 101 GLU A N 1
ATOM 727 C CA . GLU A 1 101 ? 32.477 10.217 17.152 1.00 19.66 101 GLU A CA 1
ATOM 728 C C . GLU A 1 101 ? 32.963 8.808 17.474 1.00 19.64 101 GLU A C 1
ATOM 729 O O . GLU A 1 101 ? 32.989 8.414 18.635 1.00 19.91 101 GLU A O 1
ATOM 735 N N . SER A 1 102 ? 33.361 8.058 16.452 1.00 19.41 102 SER A N 1
ATOM 736 C CA . SER A 1 102 ? 33.837 6.690 16.649 1.00 20.06 102 SER A CA 1
ATOM 737 C C . SER A 1 102 ? 35.256 6.602 17.193 1.00 20.59 102 SER A C 1
ATOM 738 O O . SER A 1 102 ? 35.648 5.576 17.742 1.00 22.14 102 SER A O 1
ATOM 741 N N . LEU A 1 103 ? 36.028 7.671 17.035 1.00 20.97 103 LEU A N 1
ATOM 742 C CA . LEU A 1 103 ? 37.410 7.688 17.502 1.00 21.13 103 LEU A CA 1
ATOM 743 C C . LEU A 1 103 ? 37.579 7.354 18.983 1.00 22.50 103 LEU A C 1
ATOM 744 O O . LEU A 1 103 ? 36.791 7.779 19.832 1.00 22.30 103 LEU A O 1
ATOM 749 N N . ASP A 1 104 ? 38.613 6.576 19.283 1.00 23.22 104 ASP A N 1
ATOM 750 C CA . ASP A 1 104 ? 38.911 6.201 20.657 1.00 26.54 104 ASP A CA 1
ATOM 751 C C . ASP A 1 104 ? 39.787 7.321 21.180 1.00 25.08 104 ASP A C 1
ATOM 752 O O . ASP A 1 104 ? 40.871 7.546 20.657 1.00 24.92 104 ASP A O 1
ATOM 757 N N . ARG A 1 105 ? 39.325 8.029 22.201 1.00 25.20 105 ARG A N 1
ATOM 758 C CA . ARG A 1 105 ? 40.119 9.116 22.750 1.00 27.13 105 ARG A CA 1
ATOM 759 C C . ARG A 1 105 ? 41.450 8.630 23.324 1.00 25.28 105 ARG A C 1
ATOM 760 O O . ARG A 1 105 ? 42.485 9.247 23.069 1.00 23.83 105 ARG A O 1
ATOM 768 N N . ASN A 1 106 ? 41.430 7.530 24.081 1.00 23.88 106 ASN A N 1
ATOM 769 C CA . ASN A 1 106 ? 42.662 6.976 24.653 1.00 22.31 106 ASN A CA 1
ATOM 770 C C . ASN A 1 106 ? 43.625 6.665 23.520 1.00 21.63 106 ASN A C 1
ATOM 771 O O . ASN A 1 106 ? 44.832 6.873 23.635 1.00 20.41 106 ASN A O 1
ATOM 776 N N . GLU A 1 107 ? 43.079 6.158 22.420 1.00 22.73 107 GLU A N 1
ATOM 777 C CA . GLU A 1 107 ? 43.884 5.817 21.259 1.00 24.66 107 GLU A CA 1
ATOM 778 C C . GLU A 1 107 ? 44.546 7.077 20.694 1.00 24.44 107 GLU A C 1
ATOM 779 O O . GLU A 1 107 ? 45.753 7.093 20.446 1.00 23.85 107 GLU A O 1
ATOM 785 N N . LEU A 1 108 ? 43.752 8.130 20.490 1.00 23.43 108 LEU A N 1
ATOM 786 C CA . LEU A 1 108 ? 44.269 9.393 19.964 1.00 21.67 108 LEU A CA 1
ATOM 787 C C . LEU A 1 108 ? 45.352 9.951 20.886 1.00 20.24 108 LEU A C 1
ATOM 788 O O . LEU A 1 108 ? 46.382 10.439 20.422 1.00 19.43 108 LEU A O 1
ATOM 793 N N . ARG A 1 109 ? 45.109 9.880 22.189 1.00 19.77 109 ARG A N 1
ATOM 794 C CA . ARG A 1 109 ? 46.074 10.370 23.163 1.00 21.24 109 ARG A CA 1
ATOM 795 C C . ARG A 1 109 ? 47.376 9.584 23.060 1.00 22.43 109 ARG A C 1
ATOM 796 O O . ARG A 1 109 ? 48.465 10.154 23.075 1.00 21.04 109 ARG A O 1
ATOM 804 N N . LYS A 1 110 ? 47.257 8.269 22.955 1.00 24.10 110 LYS A N 1
ATOM 805 C CA . LYS A 1 110 ? 48.433 7.418 22.863 1.00 28.05 110 LYS A CA 1
ATOM 806 C C . LYS A 1 110 ? 49.296 7.788 21.661 1.00 28.05 110 LYS A C 1
ATOM 807 O O . LYS A 1 110 ? 50.524 7.769 21.744 1.00 28.35 110 LYS A O 1
ATOM 813 N N . GLN A 1 111 ? 48.642 8.135 20.553 1.00 28.72 111 GLN A N 1
ATOM 814 C CA . GLN A 1 111 ? 49.326 8.498 19.312 1.00 27.18 111 GLN A CA 1
ATOM 815 C C . GLN A 1 111 ? 49.884 9.917 19.315 1.00 25.18 111 GLN A C 1
ATOM 816 O O . GLN A 1 111 ? 50.822 10.223 18.584 1.00 24.57 111 GLN A O 1
ATOM 822 N N . PHE A 1 112 ? 49.303 10.783 20.132 1.00 22.62 112 PHE A N 1
ATOM 823 C CA . PHE A 1 112 ? 49.746 12.168 20.196 1.00 21.76 112 PHE A CA 1
ATOM 824 C C . PHE A 1 112 ? 51.100 12.331 20.881 1.00 21.83 112 PHE A C 1
ATOM 825 O O . PHE A 1 112 ? 51.303 11.858 22.001 1.00 21.31 112 PHE A O 1
ATOM 833 N N . SER A 1 113 ? 52.018 13.010 20.200 1.00 20.93 113 SER A N 1
ATOM 834 C CA . SER A 1 113 ? 53.348 13.266 20.739 1.00 19.68 113 SER A CA 1
ATOM 835 C C . SER A 1 113 ? 53.754 14.701 20.483 1.00 19.11 113 SER A C 1
ATOM 836 O O . SER A 1 113 ? 53.812 15.141 19.334 1.00 16.67 113 SER A O 1
ATOM 839 N N . ILE A 1 114 ? 54.032 15.423 21.562 1.00 18.40 114 ILE A N 1
ATOM 840 C CA . ILE A 1 114 ? 54.451 16.815 21.481 1.00 21.98 114 ILE A CA 1
ATOM 841 C C . ILE A 1 114 ? 55.827 16.880 20.786 1.00 21.78 114 ILE A C 1
ATOM 842 O O . ILE A 1 114 ? 56.173 17.877 20.144 1.00 20.97 114 ILE A O 1
ATOM 847 N N . LYS A 1 115 ? 56.604 15.807 20.916 1.00 22.45 115 LYS A N 1
ATOM 848 C CA . LYS A 1 115 ? 57.922 15.732 20.281 1.00 23.53 115 LYS A CA 1
ATOM 849 C C . LYS A 1 115 ? 57.757 15.663 18.762 1.00 22.39 115 LYS A C 1
ATOM 850 O O . LYS A 1 115 ? 58.473 16.343 18.026 1.00 21.60 115 LYS A O 1
ATOM 856 N N . ARG A 1 116 ? 56.816 14.838 18.303 1.00 22.34 116 ARG A N 1
ATOM 857 C CA . ARG A 1 116 ? 56.545 14.705 16.874 1.00 23.61 116 ARG A CA 1
ATOM 858 C C . ARG A 1 116 ? 55.970 16.016 16.344 1.00 22.90 116 ARG A C 1
ATOM 859 O O . ARG A 1 116 ? 56.301 16.445 15.235 1.00 21.55 116 ARG A O 1
ATOM 867 N N . LEU A 1 117 ? 55.112 16.654 17.137 1.00 21.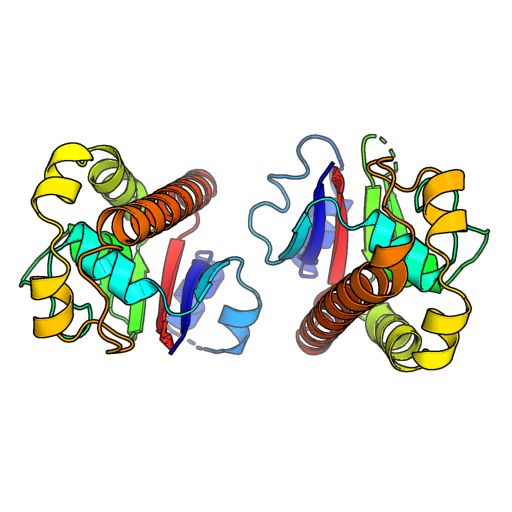00 117 LEU A N 1
ATOM 868 C CA . LEU A 1 117 ? 54.528 17.924 16.727 1.00 20.84 117 LEU A CA 1
ATOM 869 C C . LEU A 1 117 ? 55.619 18.989 16.556 1.00 21.88 117 LEU A C 1
ATOM 870 O O . LEU A 1 117 ? 55.627 19.731 15.567 1.00 20.59 117 LEU A O 1
ATOM 875 N N . ASN A 1 118 ? 56.542 19.064 17.513 1.00 21.42 118 ASN A N 1
ATOM 876 C CA . ASN A 1 118 ? 57.615 20.051 17.439 1.00 22.27 118 ASN A CA 1
ATOM 877 C C . ASN A 1 118 ? 58.550 19.789 16.264 1.00 22.32 118 ASN A C 1
ATOM 878 O O . ASN A 1 118 ? 58.976 20.713 15.574 1.00 23.22 118 ASN A O 1
ATOM 883 N N . GLU A 1 119 ? 58.864 18.521 16.046 1.00 22.57 119 GLU A N 1
ATOM 884 C CA . GLU A 1 119 ? 59.764 18.126 14.973 1.00 24.12 119 GLU A CA 1
ATOM 885 C C . GLU A 1 119 ? 59.145 18.331 13.581 1.00 25.88 119 GLU A C 1
ATOM 886 O O . GLU A 1 119 ? 59.814 18.805 12.661 1.00 25.21 119 GLU A O 1
ATOM 892 N N . MET A 1 120 ? 57.869 17.986 13.430 1.00 26.62 120 MET A N 1
ATOM 893 C CA . MET A 1 120 ? 57.188 18.132 12.145 1.00 27.54 120 MET A CA 1
ATOM 894 C C . MET A 1 120 ? 56.799 19.576 11.856 1.00 28.23 120 MET A C 1
ATOM 895 O O . MET A 1 120 ? 56.262 19.884 10.791 1.00 29.73 120 MET A O 1
ATOM 900 N N . GLU A 1 121 ? 57.079 20.458 12.808 1.00 28.20 121 GLU A N 1
ATOM 901 C CA . GLU A 1 121 ? 56.755 21.874 12.677 1.00 28.38 121 GLU A CA 1
ATOM 902 C C . GLU A 1 121 ? 55.331 22.121 12.172 1.00 26.75 121 GLU A C 1
ATOM 903 O O . GLU A 1 121 ? 55.117 22.683 11.097 1.00 25.34 121 GLU A O 1
ATOM 909 N N . ILE A 1 122 ? 54.365 21.680 12.975 1.00 25.00 122 ILE A N 1
ATOM 910 C CA . ILE A 1 122 ? 52.940 21.839 12.692 1.00 21.88 122 ILE A CA 1
ATOM 911 C C . ILE A 1 122 ? 52.627 23.333 12.780 1.00 20.86 122 ILE A C 1
ATOM 912 O O . ILE A 1 122 ? 53.145 24.023 13.653 1.00 19.28 122 ILE A O 1
ATOM 917 N N . TYR A 1 123 ? 51.799 23.838 11.873 1.00 21.09 123 TYR A N 1
ATOM 918 C CA . TYR A 1 123 ? 51.450 25.258 11.889 1.00 21.06 123 TYR A CA 1
ATOM 919 C C . TYR A 1 123 ? 50.879 25.616 13.273 1.00 22.25 123 TYR A C 1
ATOM 920 O O . TYR A 1 123 ? 50.131 24.831 13.860 1.00 20.32 123 TYR A O 1
ATOM 929 N N . PRO A 1 124 ? 51.210 26.808 13.810 1.00 22.43 124 PRO A N 1
ATOM 930 C CA . PRO A 1 124 ? 52.049 27.901 13.304 1.00 23.14 124 PRO A CA 1
ATOM 931 C C . PRO A 1 124 ? 53.565 27.679 13.347 1.00 24.01 124 PRO A C 1
ATOM 932 O O . PRO A 1 124 ? 54.331 28.612 13.138 1.00 25.17 124 PRO A O 1
ATOM 936 N N . GLY A 1 125 ? 53.995 26.457 13.637 1.00 25.12 125 GLY A N 1
ATOM 937 C CA . GLY A 1 125 ? 55.419 26.165 13.652 1.00 26.99 125 GLY A CA 1
ATOM 938 C C . GLY A 1 125 ? 56.220 26.532 14.887 1.00 28.78 125 GLY A C 1
ATOM 939 O O . GLY A 1 125 ? 57.450 26.563 14.827 1.00 29.45 125 GLY A O 1
ATOM 940 N N . VAL A 1 126 ? 55.546 26.817 15.999 1.00 29.88 126 VAL A N 1
ATOM 941 C CA . VAL A 1 126 ? 56.239 27.155 17.242 1.00 30.90 126 VAL A CA 1
ATOM 942 C C . VAL A 1 126 ? 56.420 25.896 18.094 1.00 31.34 126 VAL A C 1
ATOM 943 O O . VAL A 1 126 ? 55.610 24.968 18.030 1.00 32.76 126 VAL A O 1
ATOM 947 N N . THR A 1 127 ? 57.491 25.861 18.881 1.00 30.67 127 THR A N 1
ATOM 948 C CA . THR A 1 127 ? 57.768 24.710 19.732 1.00 30.46 127 THR A CA 1
ATOM 949 C C . THR A 1 127 ? 57.053 24.820 21.067 1.00 29.77 127 THR A C 1
ATOM 950 O O . THR A 1 127 ? 56.818 25.915 21.578 1.00 30.39 127 THR A O 1
ATOM 954 N N . PHE A 1 128 ? 56.714 23.666 21.627 1.00 30.17 128 PHE A N 1
ATOM 955 C CA . PHE A 1 128 ? 56.032 23.605 22.906 1.00 30.44 128 PHE A CA 1
ATOM 956 C C . PHE A 1 128 ? 56.880 22.818 23.885 1.00 30.52 128 PHE A C 1
ATOM 957 O O . PHE A 1 128 ? 57.559 21.865 23.491 1.00 29.72 128 PHE A O 1
ATOM 965 N N . SER A 1 129 ? 56.845 23.217 25.154 1.00 30.09 129 SER A N 1
ATOM 966 C CA . SER A 1 129 ? 57.576 22.489 26.178 1.00 30.50 129 SER A CA 1
ATOM 967 C C . SER A 1 129 ? 56.938 21.115 26.104 1.00 30.68 129 SER A C 1
ATOM 968 O O . SER A 1 129 ? 55.741 20.994 25.832 1.00 29.98 129 SER A O 1
ATOM 971 N N . GLU A 1 130 ? 57.723 20.079 26.333 1.00 30.20 130 GLU A N 1
ATOM 972 C CA . GLU A 1 130 ? 57.183 18.737 26.275 1.00 31.27 130 GLU A CA 1
ATOM 973 C C . GLU A 1 130 ? 56.251 18.469 27.457 1.00 30.50 130 GLU A C 1
ATOM 974 O O . GLU A 1 130 ? 55.510 17.486 27.470 1.00 29.82 130 GLU A O 1
ATOM 980 N N . GLU A 1 131 ? 56.275 19.372 28.434 1.00 30.20 131 GLU A N 1
ATOM 981 C CA . GLU A 1 131 ? 55.427 19.266 29.622 1.00 30.40 131 GLU A CA 1
ATOM 982 C C . GLU A 1 131 ? 53.982 19.653 29.298 1.00 27.81 131 GLU A C 1
ATOM 983 O O . GLU A 1 131 ? 53.068 19.388 30.082 1.00 27.28 131 GLU A O 1
ATOM 989 N N . LEU A 1 132 ? 53.780 20.285 28.146 1.00 23.78 132 LEU A N 1
ATOM 990 C CA . LEU A 1 132 ? 52.450 20.717 27.737 1.00 20.57 132 LEU A CA 1
ATOM 991 C C . LEU A 1 132 ? 51.726 19.704 26.863 1.00 18.93 132 LEU A C 1
ATOM 992 O O . LEU A 1 132 ? 50.640 19.988 26.362 1.00 18.70 132 LEU A O 1
ATOM 997 N N . GLU A 1 133 ? 52.306 18.523 26.686 1.00 16.98 133 GLU A N 1
ATOM 998 C CA . GLU A 1 133 ? 51.672 17.524 25.841 1.00 16.41 133 GLU A CA 1
ATOM 999 C C . GLU A 1 133 ? 50.206 17.278 26.204 1.00 16.16 133 GLU A C 1
ATOM 1000 O O . GLU A 1 133 ? 49.322 17.438 25.361 1.00 14.99 133 GLU A O 1
ATOM 1006 N N . GLY A 1 134 ? 49.955 16.898 27.454 1.00 13.93 134 GLY A N 1
ATOM 1007 C CA . GLY A 1 134 ? 48.597 16.629 27.894 1.00 12.43 134 GLY A CA 1
ATOM 1008 C C . GLY A 1 134 ? 47.652 17.791 27.657 1.00 12.01 134 GLY A C 1
ATOM 1009 O O . GLY A 1 134 ? 46.546 17.612 27.140 1.00 11.14 134 GLY A O 1
ATOM 1010 N N . GLN A 1 135 ? 48.085 18.990 28.034 1.00 11.78 135 GLN A N 1
ATOM 1011 C CA . GLN A 1 135 ? 47.267 20.179 27.868 1.00 11.20 135 GLN A CA 1
ATOM 1012 C C . GLN A 1 135 ? 46.963 20.447 26.401 1.00 12.06 135 GLN A C 1
ATOM 1013 O O . GLN A 1 135 ? 45.819 20.715 26.043 1.00 11.80 135 GLN A O 1
ATOM 1019 N N . LEU A 1 136 ? 47.985 20.380 25.549 1.00 11.97 136 LEU A N 1
ATOM 1020 C CA . LEU A 1 136 ? 47.773 20.625 24.127 1.00 11.73 136 LEU A CA 1
ATOM 1021 C C . LEU A 1 136 ? 46.773 19.618 23.577 1.00 11.20 136 LEU A C 1
ATOM 1022 O O . LEU A 1 136 ? 45.848 19.994 22.859 1.00 10.45 136 LEU A O 1
ATOM 1027 N N . PHE A 1 137 ? 46.949 18.343 23.925 1.00 10.82 137 PHE A N 1
ATOM 1028 C CA . PHE A 1 137 ? 46.028 17.320 23.457 1.00 10.48 137 PHE A CA 1
ATOM 1029 C C . PHE A 1 137 ? 44.600 17.640 23.900 1.00 9.77 137 PHE A C 1
ATOM 1030 O O . PHE A 1 137 ? 43.660 17.591 23.101 1.00 8.68 137 PHE A O 1
ATOM 1038 N N . ALA A 1 138 ? 44.444 17.959 25.181 1.00 8.89 138 ALA A N 1
ATOM 1039 C CA . ALA A 1 138 ? 43.130 18.272 25.724 1.00 9.77 138 ALA A CA 1
ATOM 1040 C C . ALA A 1 138 ? 42.507 19.439 24.967 1.00 10.04 138 ALA A C 1
ATOM 1041 O O . ALA A 1 138 ? 41.303 19.440 24.682 1.00 10.04 138 ALA A O 1
ATOM 1043 N N . SER A 1 139 ? 43.331 20.430 24.639 1.00 9.42 139 SER A N 1
ATOM 1044 C CA . SER A 1 139 ? 42.866 21.605 23.903 1.00 10.41 139 SER A CA 1
ATOM 1045 C C . SER A 1 139 ? 42.361 21.211 22.502 1.00 10.71 139 SER A C 1
ATOM 1046 O O . SER A 1 139 ? 41.372 21.750 21.995 1.00 9.60 139 SER A O 1
ATOM 1049 N N . ILE A 1 140 ? 43.054 20.265 21.882 1.00 10.61 140 ILE A N 1
ATOM 1050 C CA . ILE A 1 140 ? 42.685 19.779 20.558 1.00 11.24 140 ILE A CA 1
ATOM 1051 C C . ILE A 1 140 ? 41.356 19.024 20.618 1.00 10.76 140 ILE A C 1
ATOM 1052 O O . ILE A 1 140 ? 40.502 19.190 19.743 1.00 9.53 140 ILE A O 1
ATOM 1057 N N . MET A 1 141 ? 41.179 18.199 21.652 1.00 10.15 141 MET A N 1
ATOM 1058 C CA . MET A 1 141 ? 39.941 17.433 21.815 1.00 9.69 141 MET A CA 1
ATOM 1059 C C . MET A 1 141 ? 38.756 18.374 22.010 1.00 9.82 141 MET A C 1
ATOM 1060 O O . MET A 1 141 ? 37.637 18.069 21.594 1.00 8.64 141 MET A O 1
ATOM 1065 N N . LEU A 1 142 ? 39.001 19.516 22.649 1.00 9.41 142 LEU A N 1
ATOM 1066 C CA . LEU A 1 142 ? 37.943 20.506 22.851 1.00 10.11 142 LEU A CA 1
ATOM 1067 C C . LEU A 1 142 ? 37.529 21.064 21.483 1.00 9.30 142 LEU A C 1
ATOM 1068 O O . LEU A 1 142 ? 36.333 21.211 21.203 1.00 10.28 142 LEU A O 1
ATOM 1073 N N . ASP A 1 143 ? 38.510 21.381 20.634 1.00 8.47 143 ASP A N 1
ATOM 1074 C CA . ASP A 1 143 ? 38.201 21.880 19.288 1.00 7.99 143 ASP A CA 1
ATOM 1075 C C . ASP A 1 143 ? 37.472 20.821 18.470 1.00 7.99 143 ASP A C 1
ATOM 1076 O O . ASP A 1 143 ? 36.557 21.140 17.712 1.00 8.24 143 ASP A O 1
ATOM 1081 N N . MET A 1 144 ? 37.876 19.561 18.621 1.00 7.45 144 MET A N 1
ATOM 1082 C CA . MET A 1 144 ? 37.227 18.466 17.907 1.00 8.05 144 MET A CA 1
ATOM 1083 C C . MET A 1 144 ? 35.766 18.370 18.355 1.00 8.67 144 MET A C 1
ATOM 1084 O O . MET A 1 144 ? 34.877 18.193 17.533 1.00 8.63 144 MET A O 1
ATOM 1089 N N . GLU A 1 145 ? 35.514 18.499 19.656 1.00 8.12 145 GLU A N 1
ATOM 1090 C CA . GLU A 1 145 ? 34.145 18.436 20.165 1.00 9.35 145 GLU A CA 1
ATOM 1091 C C . GLU A 1 145 ? 33.310 19.608 19.632 1.00 9.48 145 GLU A C 1
ATOM 1092 O O . GLU A 1 145 ? 32.113 19.462 19.361 1.00 10.22 145 GLU A O 1
ATOM 1098 N N . LYS A 1 146 ? 33.935 20.771 19.485 1.00 7.44 146 LYS A N 1
ATOM 1099 C CA . LYS A 1 146 ? 33.225 21.933 18.947 1.00 9.26 146 LYS A CA 1
ATOM 1100 C C . LYS A 1 146 ? 32.889 21.695 17.473 1.00 8.55 146 LYS A C 1
ATOM 1101 O O . LYS A 1 146 ? 31.809 22.070 16.995 1.00 8.43 146 LYS A O 1
ATOM 1107 N N . LEU A 1 147 ? 33.815 21.063 16.755 1.00 7.55 147 LEU A N 1
ATOM 1108 C CA . LEU A 1 147 ? 33.598 20.771 15.338 1.00 7.77 147 LEU A CA 1
ATOM 1109 C C . LEU A 1 147 ? 32.468 19.753 15.190 1.00 8.54 147 LEU A C 1
ATOM 1110 O O . LEU A 1 147 ? 31.583 19.911 14.347 1.00 8.44 147 LEU A O 1
ATOM 1115 N N . ILE A 1 148 ? 32.505 18.702 16.002 1.00 6.99 148 ILE A N 1
ATOM 1116 C CA . ILE A 1 148 ? 31.459 17.692 15.955 1.00 7.64 148 ILE A CA 1
ATOM 1117 C C . ILE A 1 148 ? 30.094 18.344 16.165 1.00 9.45 148 ILE A C 1
ATOM 1118 O O . ILE A 1 148 ? 29.141 18.064 15.421 1.00 9.75 148 ILE A O 1
ATOM 1123 N N . SER A 1 149 ? 29.992 19.220 17.163 1.00 9.45 149 SER A N 1
ATOM 1124 C CA . SER A 1 149 ? 28.721 19.892 17.424 1.00 10.66 149 SER A CA 1
ATOM 1125 C C . SER A 1 149 ? 28.288 20.747 16.237 1.00 9.66 149 SER A C 1
ATOM 1126 O O . SER A 1 149 ? 27.100 20.816 15.909 1.00 9.35 149 SER A O 1
ATOM 1129 N N . ALA A 1 150 ? 29.250 21.393 15.587 1.00 8.43 150 ALA A N 1
ATOM 1130 C CA . ALA A 1 150 ? 28.933 22.233 14.438 1.00 9.11 150 ALA A CA 1
ATOM 1131 C C . ALA A 1 150 ? 28.379 21.376 13.304 1.00 8.54 150 ALA A C 1
ATOM 1132 O O . ALA A 1 150 ? 27.340 21.693 12.720 1.00 8.13 150 ALA A O 1
ATOM 1134 N N . TYR A 1 151 ? 29.074 20.284 12.996 1.00 8.67 151 TYR A N 1
ATOM 1135 C CA . TYR A 1 151 ? 28.637 19.398 11.924 1.00 8.47 151 TYR A CA 1
ATOM 1136 C C . TYR A 1 151 ? 27.247 18.834 12.197 1.00 8.60 151 TYR A C 1
ATOM 1137 O O . TYR A 1 151 ? 26.420 18.760 11.289 1.00 9.20 151 TYR A O 1
ATOM 1146 N N . ARG A 1 152 ? 26.989 18.434 13.442 1.00 9.03 152 ARG A N 1
ATOM 1147 C CA . ARG A 1 152 ? 25.683 17.873 13.801 1.00 9.59 152 ARG A CA 1
ATOM 1148 C C . ARG A 1 152 ? 24.573 18.895 13.583 1.00 8.84 152 ARG A C 1
ATOM 1149 O O . ARG A 1 152 ? 23.488 18.555 13.117 1.00 8.69 152 ARG A O 1
ATOM 1157 N N . ARG A 1 153 ? 24.854 20.151 13.906 1.00 8.72 153 ARG A N 1
ATOM 1158 C CA . ARG A 1 153 ? 23.877 21.210 13.698 1.00 9.89 153 ARG A CA 1
ATOM 1159 C C . ARG A 1 153 ? 23.625 21.351 12.192 1.00 10.06 153 ARG A C 1
ATOM 1160 O O . ARG A 1 153 ? 22.481 21.329 11.743 1.00 11.49 153 ARG A O 1
ATOM 1168 N N . MET A 1 154 ? 24.697 21.486 11.417 1.00 7.97 154 MET A N 1
ATOM 1169 C CA . MET A 1 154 ? 24.578 21.645 9.967 1.00 8.11 154 MET A CA 1
ATOM 1170 C C . MET A 1 154 ? 23.799 20.500 9.325 1.00 8.93 154 MET A C 1
ATOM 1171 O O . MET A 1 154 ? 22.945 20.727 8.469 1.00 9.66 154 MET A O 1
ATOM 1176 N N . LEU A 1 155 ? 24.110 19.271 9.727 1.00 8.25 155 LEU A N 1
ATOM 1177 C CA . LEU A 1 155 ? 23.432 18.094 9.188 1.00 11.26 155 LEU A CA 1
ATOM 1178 C C . LEU A 1 155 ? 21.933 18.153 9.459 1.00 12.75 155 LEU A C 1
ATOM 1179 O O . LEU A 1 155 ? 21.115 17.979 8.557 1.00 12.33 155 LEU A O 1
ATOM 1184 N N . ARG A 1 156 ? 21.591 18.402 10.717 1.00 12.40 156 ARG A N 1
ATOM 1185 C CA . ARG A 1 156 ? 20.207 18.477 11.145 1.00 14.36 156 ARG A CA 1
ATOM 1186 C C . ARG A 1 156 ? 19.417 19.613 10.486 1.00 15.10 156 ARG A C 1
ATOM 1187 O O . ARG A 1 156 ? 18.203 19.497 10.282 1.00 15.32 156 ARG A O 1
ATOM 1195 N N . GLN A 1 157 ? 20.099 20.699 10.137 1.00 11.94 157 GLN A N 1
ATOM 1196 C CA . GLN A 1 157 ? 19.438 21.832 9.508 1.00 13.19 157 GLN A CA 1
ATOM 1197 C C . GLN A 1 157 ? 19.385 21.716 7.979 1.00 12.07 157 GLN A C 1
ATOM 1198 O O . GLN A 1 157 ? 18.826 22.578 7.304 1.00 13.34 157 GLN A O 1
ATOM 1204 N N . GLY A 1 158 ? 19.976 20.659 7.431 1.00 10.69 158 GLY A N 1
ATOM 1205 C CA . GLY A 1 158 ? 19.978 20.467 5.988 1.00 10.69 158 GLY A CA 1
ATOM 1206 C C . GLY A 1 158 ? 21.040 21.267 5.243 1.00 11.50 158 GLY A C 1
ATOM 1207 O O . GLY A 1 158 ? 20.991 21.395 4.015 1.00 11.47 158 GLY A O 1
ATOM 1208 N N . ASN A 1 159 ? 22.017 21.793 5.975 1.00 10.53 159 ASN A N 1
ATOM 1209 C CA . ASN A 1 159 ? 23.060 22.591 5.352 1.00 10.12 159 ASN A CA 1
ATOM 1210 C C . ASN A 1 159 ? 24.355 21.845 5.078 1.00 10.08 159 ASN A C 1
ATOM 1211 O O . ASN A 1 159 ? 24.474 20.654 5.379 1.00 9.12 159 ASN A O 1
ATOM 1216 N N . HIS A 1 160 ? 25.314 22.562 4.495 1.00 8.53 160 HIS A N 1
ATOM 1217 C CA . HIS A 1 160 ? 26.599 21.987 4.114 1.00 8.99 160 HIS A CA 1
ATOM 1218 C C . HIS A 1 160 ? 27.743 22.681 4.830 1.00 8.86 160 HIS A C 1
ATOM 1219 O O . HIS A 1 160 ? 27.588 23.796 5.323 1.00 9.23 160 HIS A O 1
ATOM 1226 N N . ALA A 1 161 ? 28.897 22.024 4.873 1.00 9.27 161 ALA A N 1
ATOM 1227 C CA . ALA A 1 161 ? 30.052 22.568 5.570 1.00 9.48 161 ALA A CA 1
ATOM 1228 C C . ALA A 1 161 ? 31.162 23.073 4.670 1.00 10.43 161 ALA A C 1
ATOM 1229 O O . ALA A 1 161 ? 31.497 22.450 3.661 1.00 11.49 161 ALA A O 1
ATOM 1231 N N . LEU A 1 162 ? 31.734 24.210 5.053 1.00 10.13 162 LEU A N 1
ATOM 1232 C CA . LEU A 1 162 ? 32.856 24.793 4.329 1.00 10.85 162 LEU A CA 1
ATOM 1233 C C . LEU A 1 162 ? 34.015 25.017 5.300 1.00 11.15 162 LEU A C 1
ATOM 1234 O O . LEU A 1 162 ? 33.858 25.719 6.301 1.00 12.60 162 LEU A O 1
ATOM 1239 N N . THR A 1 163 ? 35.163 24.400 5.030 1.00 9.64 163 THR A N 1
ATOM 1240 C CA . THR A 1 163 ? 36.330 24.612 5.872 1.00 10.06 163 THR A CA 1
ATOM 1241 C C . THR A 1 163 ? 37.088 25.739 5.184 1.00 10.71 163 THR A C 1
ATOM 1242 O O . THR A 1 163 ? 37.395 25.649 3.995 1.00 10.94 163 THR A O 1
ATOM 1246 N N . VAL A 1 164 ? 37.372 26.806 5.923 1.00 10.98 164 VAL A N 1
ATOM 1247 C CA . VAL A 1 164 ? 38.093 27.935 5.358 1.00 12.36 164 VAL A CA 1
ATOM 1248 C C . VAL A 1 164 ? 39.362 28.195 6.165 1.00 12.22 164 VAL A C 1
ATOM 1249 O O . VAL A 1 164 ? 39.304 28.457 7.365 1.00 12.71 164 VAL A O 1
ATOM 1253 N N . ILE A 1 165 ? 40.507 28.083 5.506 1.00 11.66 165 ILE A N 1
ATOM 1254 C CA . ILE A 1 165 ? 41.785 28.331 6.156 1.00 15.10 165 ILE A CA 1
ATOM 1255 C C . ILE A 1 165 ? 42.546 29.312 5.284 1.00 18.77 165 ILE A C 1
ATOM 1256 O O . ILE A 1 165 ? 43.038 28.946 4.217 1.00 18.67 165 ILE A O 1
ATOM 1261 N N . VAL A 1 166 ? 42.636 30.561 5.731 1.00 23.17 166 VAL A N 1
ATOM 1262 C CA . VAL A 1 166 ? 43.339 31.581 4.955 1.00 29.00 166 VAL A CA 1
ATOM 1263 C C . VAL A 1 166 ? 43.576 32.873 5.757 1.00 30.44 166 VAL A C 1
ATOM 1264 O O . VAL A 1 166 ? 43.232 32.897 6.962 1.00 31.63 166 VAL A O 1
ATOM 1268 N N . MET B 1 3 ? 21.597 32.950 31.311 1.00 30.76 3 MET B N 1
ATOM 1269 C CA . MET B 1 3 ? 21.271 33.838 30.155 1.00 31.34 3 MET B CA 1
ATOM 1270 C C . MET B 1 3 ? 22.517 34.352 29.424 1.00 29.77 3 MET B C 1
ATOM 1271 O O . MET B 1 3 ? 23.249 35.205 29.937 1.00 28.40 3 MET B O 1
ATOM 1276 N N . ILE B 1 4 ? 22.755 33.826 28.225 1.00 26.91 4 ILE B N 1
ATOM 1277 C CA . ILE B 1 4 ? 23.890 34.260 27.426 1.00 25.71 4 ILE B CA 1
ATOM 1278 C C . ILE B 1 4 ? 23.372 35.234 26.367 1.00 24.17 4 ILE B C 1
ATOM 1279 O O . ILE B 1 4 ? 22.190 35.212 26.008 1.00 22.62 4 ILE B O 1
ATOM 1284 N N . GLY B 1 5 ? 24.246 36.097 25.870 1.00 20.62 5 GLY B N 1
ATOM 1285 C CA . GLY B 1 5 ? 23.800 37.041 24.872 1.00 19.50 5 GLY B CA 1
ATOM 1286 C C . GLY B 1 5 ? 24.633 37.018 23.615 1.00 17.88 5 GLY B C 1
ATOM 1287 O O . GLY B 1 5 ? 25.855 36.848 23.661 1.00 16.34 5 GLY B O 1
ATOM 1288 N N . TYR B 1 6 ? 23.968 37.155 22.475 1.00 15.68 6 TYR B N 1
ATOM 1289 C CA . TYR B 1 6 ? 24.700 37.214 21.228 1.00 14.02 6 TYR B CA 1
ATOM 1290 C C . TYR B 1 6 ? 24.024 38.172 20.253 1.00 12.08 6 TYR B C 1
ATOM 1291 O O . TYR B 1 6 ? 22.822 38.431 20.333 1.00 10.44 6 TYR B O 1
ATOM 1300 N N . PHE B 1 7 ? 24.834 38.739 19.369 1.00 12.48 7 PHE B N 1
ATOM 1301 C CA . PHE B 1 7 ? 24.360 39.699 18.389 1.00 11.73 7 PHE B CA 1
ATOM 1302 C C . PHE B 1 7 ? 24.460 39.038 17.033 1.00 10.21 7 PHE B C 1
ATOM 1303 O O . PHE B 1 7 ? 25.551 38.917 16.469 1.00 10.12 7 PHE B O 1
ATOM 1311 N N . ALA B 1 8 ? 23.312 38.607 16.522 1.00 9.52 8 ALA B N 1
ATOM 1312 C CA . ALA B 1 8 ? 23.246 37.908 15.247 1.00 9.10 8 ALA B CA 1
ATOM 1313 C C . ALA B 1 8 ? 22.953 38.792 14.039 1.00 10.44 8 ALA B C 1
ATOM 1314 O O . ALA B 1 8 ? 22.330 39.853 14.153 1.00 11.41 8 ALA B O 1
ATOM 1316 N N . GLU B 1 9 ? 23.417 38.328 12.881 1.00 10.15 9 GLU B N 1
ATOM 1317 C CA . GLU B 1 9 ? 23.227 39.012 11.608 1.00 10.50 9 GLU B CA 1
ATOM 1318 C C . GLU B 1 9 ? 22.132 38.242 10.867 1.00 11.58 9 GLU B C 1
ATOM 1319 O O . GLU B 1 9 ? 22.288 37.048 10.604 1.00 12.14 9 GLU B O 1
ATOM 1325 N N . ILE B 1 10 ? 21.029 38.912 10.536 1.00 10.13 10 ILE B N 1
ATOM 1326 C CA . ILE B 1 10 ? 19.923 38.248 9.847 1.00 12.06 10 ILE B CA 1
ATOM 1327 C C . ILE B 1 10 ? 19.552 38.996 8.559 1.00 12.75 10 ILE B C 1
ATOM 1328 O O . ILE B 1 10 ? 19.553 40.230 8.532 1.00 12.09 10 ILE B O 1
ATOM 1333 N N . ASP B 1 11 ? 19.251 38.260 7.489 1.00 12.73 11 ASP B N 1
ATOM 1334 C CA . ASP B 1 11 ? 18.899 38.923 6.237 1.00 14.86 11 ASP B CA 1
ATOM 1335 C C . ASP B 1 11 ? 17.413 39.224 6.145 1.00 14.81 11 ASP B C 1
ATOM 1336 O O . ASP B 1 11 ? 16.625 38.742 6.953 1.00 13.85 11 ASP B O 1
ATOM 1341 N N . SER B 1 12 ? 17.042 40.035 5.161 1.00 15.48 12 SER B N 1
ATOM 1342 C CA . SER B 1 12 ? 15.651 40.434 4.968 1.00 16.94 12 SER B CA 1
ATOM 1343 C C . SER B 1 12 ? 14.674 39.278 4.829 1.00 18.28 12 SER B C 1
ATOM 1344 O O . SER B 1 12 ? 13.599 39.295 5.428 1.00 18.87 12 SER B O 1
ATOM 1347 N N . GLU B 1 13 ? 15.036 38.280 4.032 1.00 19.67 13 GLU B N 1
ATOM 1348 C CA . GLU B 1 13 ? 14.154 37.142 3.831 1.00 23.95 13 GLU B CA 1
ATOM 1349 C C . GLU B 1 13 ? 13.795 36.466 5.151 1.00 23.81 13 GLU B C 1
ATOM 1350 O O . GLU B 1 13 ? 12.622 36.215 5.434 1.00 24.82 13 GLU B O 1
ATOM 1356 N N . LYS B 1 14 ? 14.806 36.191 5.967 1.00 23.71 14 LYS B N 1
ATOM 1357 C CA . LYS B 1 14 ? 14.583 35.522 7.242 1.00 24.00 14 LYS B CA 1
ATOM 1358 C C . LYS B 1 14 ? 13.846 36.344 8.289 1.00 23.77 14 LYS B C 1
ATOM 1359 O O . LYS B 1 14 ? 12.932 35.836 8.940 1.00 24.37 14 LYS B O 1
ATOM 1365 N N . ILE B 1 15 ? 14.223 37.608 8.461 1.00 22.58 15 ILE B N 1
ATOM 1366 C CA . ILE B 1 15 ? 13.555 38.431 9.462 1.00 21.59 15 ILE B CA 1
ATOM 1367 C C . ILE B 1 15 ? 12.095 38.682 9.101 1.00 22.70 15 ILE B C 1
ATOM 1368 O O . ILE B 1 15 ? 11.225 38.655 9.969 1.00 23.31 15 ILE B O 1
ATOM 1373 N N . ASN B 1 16 ? 11.817 38.915 7.824 1.00 23.22 16 ASN B N 1
ATOM 1374 C CA . ASN B 1 16 ? 10.441 39.153 7.402 1.00 25.85 16 ASN B CA 1
ATOM 1375 C C . ASN B 1 16 ? 9.608 37.907 7.641 1.00 26.85 16 ASN B C 1
ATOM 1376 O O . ASN B 1 16 ? 8.465 37.983 8.077 1.00 27.93 16 ASN B O 1
ATOM 1381 N N . GLN B 1 17 ? 10.192 36.757 7.347 1.00 29.20 17 GLN B N 1
ATOM 1382 C CA . GLN B 1 17 ? 9.509 35.489 7.536 1.00 32.23 17 GLN B CA 1
ATOM 1383 C C . GLN B 1 17 ? 9.219 35.283 9.017 1.00 32.84 17 GLN B C 1
ATOM 1384 O O . GLN B 1 17 ? 8.199 34.698 9.391 1.00 32.85 17 GLN B O 1
ATOM 1390 N N . LEU B 1 18 ? 10.124 35.778 9.854 1.00 32.28 18 LEU B N 1
ATOM 1391 C CA . LEU B 1 18 ? 9.978 35.656 11.296 1.00 32.98 18 LEU B CA 1
ATOM 1392 C C . LEU B 1 18 ? 8.872 36.576 11.797 1.00 32.64 18 LEU B C 1
ATOM 1393 O O . LEU B 1 18 ? 7.981 36.150 12.535 1.00 33.53 18 LEU B O 1
ATOM 1395 N N . LEU B 1 19 ? 8.930 37.838 11.390 1.00 32.76 19 LEU B N 1
ATOM 1396 C CA . LEU B 1 19 ? 7.934 38.812 11.806 1.00 32.66 19 LEU B CA 1
ATOM 1397 C C . LEU B 1 19 ? 6.546 38.457 11.269 1.00 35.22 19 LEU B C 1
ATOM 1398 O O . LEU B 1 19 ? 5.571 39.166 11.525 1.00 34.87 19 LEU B O 1
ATOM 1403 N N . GLU B 1 20 ? 6.463 37.352 10.532 1.00 37.87 20 GLU B N 1
ATOM 1404 C CA . GLU B 1 20 ? 5.195 36.888 9.970 1.00 39.57 20 GLU B CA 1
ATOM 1405 C C . GLU B 1 20 ? 4.410 36.053 10.982 1.00 40.60 20 GLU B C 1
ATOM 1406 O O . GLU B 1 20 ? 4.897 35.031 11.474 1.00 41.50 20 GLU B O 1
ATOM 1412 N N . ILE B 1 30 ? 11.586 29.018 15.548 1.00 40.55 30 ILE B N 1
ATOM 1413 C CA . ILE B 1 30 ? 12.317 30.281 15.604 1.00 40.09 30 ILE B CA 1
ATOM 1414 C C . ILE B 1 30 ? 13.781 30.004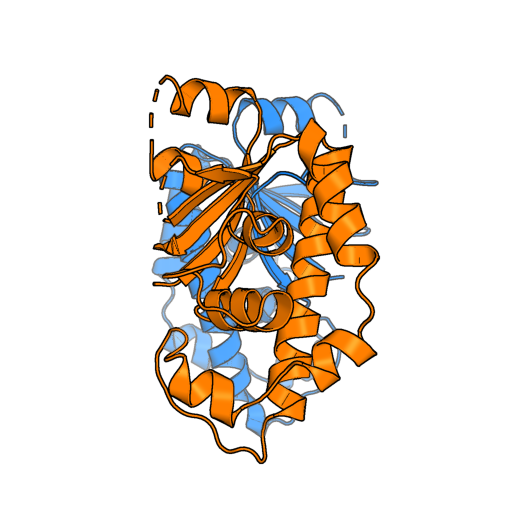 15.923 1.00 41.04 30 ILE B C 1
ATOM 1415 O O . ILE B 1 30 ? 14.688 30.610 15.340 1.00 39.97 30 ILE B O 1
ATOM 1420 N N . HIS B 1 31 ? 14.005 29.079 16.849 1.00 41.09 31 HIS B N 1
ATOM 1421 C CA . HIS B 1 31 ? 15.355 28.723 17.245 1.00 43.30 31 HIS B CA 1
ATOM 1422 C C . HIS B 1 31 ? 16.047 28.092 16.042 1.00 43.23 31 HIS B C 1
ATOM 1423 O O . HIS B 1 31 ? 17.271 27.967 16.007 1.00 43.03 31 HIS B O 1
ATOM 1430 N N . ASP B 1 32 ? 15.245 27.708 15.054 1.00 42.22 32 ASP B N 1
ATOM 1431 C CA . ASP B 1 32 ? 15.747 27.096 13.830 1.00 41.07 32 ASP B CA 1
ATOM 1432 C C . ASP B 1 32 ? 16.391 28.159 12.952 1.00 39.18 32 ASP B C 1
ATOM 1433 O O . ASP B 1 32 ? 17.385 27.897 12.273 1.00 39.69 32 ASP B O 1
ATOM 1438 N N . THR B 1 33 ? 15.811 29.356 12.957 1.00 36.66 33 THR B N 1
ATOM 1439 C CA . THR B 1 33 ? 16.337 30.461 12.157 1.00 33.73 33 THR B CA 1
ATOM 1440 C C . THR B 1 33 ? 17.607 31.003 12.797 1.00 29.70 33 THR B C 1
ATOM 1441 O O . THR B 1 33 ? 18.615 31.213 12.121 1.00 29.39 33 THR B O 1
ATOM 1445 N N . LEU B 1 34 ? 17.551 31.216 14.105 1.00 24.62 34 LEU B N 1
ATOM 1446 C CA . LEU B 1 34 ? 18.694 31.739 14.833 1.00 23.51 34 LEU B CA 1
ATOM 1447 C C . LEU B 1 34 ? 19.938 30.871 14.707 1.00 22.24 34 LEU B C 1
ATOM 1448 O O . LEU B 1 34 ? 21.029 31.385 14.482 1.00 20.94 34 LEU B O 1
ATOM 1453 N N . SER B 1 35 ? 19.776 29.557 14.846 1.00 21.00 35 SER B N 1
ATOM 1454 C CA . SER B 1 35 ? 20.910 28.639 14.775 1.00 19.94 35 SER B CA 1
ATOM 1455 C C . SER B 1 35 ? 21.704 28.704 13.471 1.00 18.72 35 SER B C 1
ATOM 1456 O O . SER B 1 35 ? 22.844 28.244 13.415 1.00 18.12 35 SER B O 1
ATOM 1459 N N . GLY B 1 36 ? 21.114 29.278 12.426 1.00 18.55 36 GLY B N 1
ATOM 1460 C CA . GLY B 1 36 ? 21.817 29.370 11.158 1.00 17.40 36 GLY B CA 1
ATOM 1461 C C . GLY B 1 36 ? 22.509 30.706 10.937 1.00 17.79 36 GLY B C 1
ATOM 1462 O O . GLY B 1 36 ? 23.277 30.870 9.982 1.00 17.38 36 GLY B O 1
ATOM 1463 N N . LEU B 1 37 ? 22.254 31.650 11.839 1.00 16.42 37 LEU B N 1
ATOM 1464 C CA . LEU B 1 37 ? 22.805 33.003 11.756 1.00 14.19 37 LEU B CA 1
ATOM 1465 C C . LEU B 1 37 ? 24.200 33.189 12.335 1.00 11.49 37 LEU B C 1
ATOM 1466 O O . LEU B 1 37 ? 24.541 32.607 13.360 1.00 11.61 37 LEU B O 1
ATOM 1471 N N . ARG B 1 38 ? 25.006 34.014 11.678 1.00 11.24 38 ARG B N 1
ATOM 1472 C CA . ARG B 1 38 ? 26.336 34.310 12.198 1.00 11.36 38 ARG B CA 1
ATOM 1473 C C . ARG B 1 38 ? 26.086 35.209 13.405 1.00 11.68 38 ARG B C 1
ATOM 1474 O O . ARG B 1 38 ? 25.120 35.976 13.413 1.00 11.16 38 ARG B O 1
ATOM 1482 N N . ARG B 1 39 ? 26.929 35.125 14.428 1.00 10.94 39 ARG B N 1
ATOM 1483 C CA . ARG B 1 39 ? 26.714 35.982 15.592 1.00 10.73 39 ARG B CA 1
ATOM 1484 C C . ARG B 1 39 ? 27.982 36.277 16.358 1.00 11.33 39 ARG B C 1
ATOM 1485 O O . ARG B 1 39 ? 28.975 35.567 16.215 1.00 11.14 39 ARG B O 1
ATOM 1493 N N . LEU B 1 40 ? 27.938 37.358 17.137 1.00 10.76 40 LEU B N 1
ATOM 1494 C CA . LEU B 1 40 ? 29.028 37.738 18.025 1.00 10.16 40 LEU B CA 1
ATOM 1495 C C . LEU B 1 40 ? 28.469 37.274 19.367 1.00 11.07 40 LEU B C 1
ATOM 1496 O O . LEU B 1 40 ? 27.415 37.740 19.808 1.00 10.00 40 LEU B O 1
ATOM 1501 N N . ASP B 1 41 ? 29.158 36.338 20.004 1.00 12.48 41 ASP B N 1
ATOM 1502 C CA . ASP B 1 41 ? 28.703 35.796 21.274 1.00 15.50 41 ASP B CA 1
ATOM 1503 C C . ASP B 1 41 ? 29.554 36.341 22.420 1.00 16.56 41 ASP B C 1
ATOM 1504 O O . ASP B 1 41 ? 30.757 36.091 22.466 1.00 17.42 41 ASP B O 1
ATOM 1509 N N . ILE B 1 42 ? 28.946 37.093 23.336 1.00 16.01 42 ILE B N 1
ATOM 1510 C CA . ILE B 1 42 ? 29.711 37.611 24.468 1.00 17.80 42 ILE B CA 1
ATOM 1511 C C . ILE B 1 42 ? 29.284 36.967 25.786 1.00 19.45 42 ILE B C 1
ATOM 1512 O O . ILE B 1 42 ? 29.284 37.602 26.842 1.00 19.43 42 ILE B O 1
ATOM 1517 N N . ASP B 1 43 ? 28.921 35.692 25.699 1.00 21.30 43 ASP B N 1
ATOM 1518 C CA . ASP B 1 43 ? 28.518 34.893 26.853 1.00 23.22 43 ASP B CA 1
ATOM 1519 C C . ASP B 1 43 ? 27.577 35.625 27.809 1.00 22.01 43 ASP B C 1
ATOM 1520 O O . ASP B 1 43 ? 26.499 36.067 27.415 1.00 21.76 43 ASP B O 1
ATOM 1525 N N . LYS B 1 44 ? 27.986 35.752 29.068 1.00 21.17 44 LYS B N 1
ATOM 1526 C CA . LYS B 1 44 ? 27.154 36.429 30.059 1.00 21.43 44 LYS B CA 1
ATOM 1527 C C . LYS B 1 44 ? 27.676 37.818 30.418 1.00 18.62 44 LYS B C 1
ATOM 1528 O O . LYS B 1 44 ? 27.446 38.318 31.520 1.00 19.43 44 LYS B O 1
ATOM 1534 N N . ARG B 1 45 ? 28.354 38.447 29.464 1.00 16.61 45 ARG B N 1
ATOM 1535 C CA . ARG B 1 45 ? 28.928 39.771 29.664 1.00 14.20 45 ARG B CA 1
ATOM 1536 C C . ARG B 1 45 ? 28.068 40.885 29.071 1.00 14.36 45 ARG B C 1
ATOM 1537 O O . ARG B 1 45 ? 28.464 42.051 29.088 1.00 12.21 45 ARG B O 1
ATOM 1545 N N . TRP B 1 46 ? 26.898 40.527 28.552 1.00 15.13 46 TRP B N 1
ATOM 1546 C CA . TRP B 1 46 ? 25.999 41.499 27.933 1.00 15.24 46 TRP B CA 1
ATOM 1547 C C . TRP B 1 46 ? 25.518 42.633 28.836 1.00 14.56 46 TRP B C 1
ATOM 1548 O O . TRP B 1 46 ? 25.398 43.774 28.388 1.00 14.15 46 TRP B O 1
ATOM 1559 N N . ASP B 1 47 ? 25.223 42.336 30.098 1.00 13.38 47 ASP B N 1
ATOM 1560 C CA . ASP B 1 47 ? 24.770 43.394 30.987 1.00 13.89 47 ASP B CA 1
ATOM 1561 C C . ASP B 1 47 ? 25.948 44.272 31.399 1.00 13.63 47 ASP B C 1
ATOM 1562 O O . ASP B 1 47 ? 25.768 45.466 31.648 1.00 12.44 47 ASP B O 1
ATOM 1567 N N . PHE B 1 48 ? 27.154 43.695 31.458 1.00 13.21 48 PHE B N 1
ATOM 1568 C CA . PHE B 1 48 ? 28.330 44.490 31.801 1.00 13.07 48 PHE B CA 1
ATOM 1569 C C . PHE B 1 48 ? 28.438 45.537 30.696 1.00 13.46 48 PHE B C 1
ATOM 1570 O O . PHE B 1 48 ? 28.690 46.711 30.957 1.00 13.39 48 PHE B O 1
ATOM 1578 N N . LEU B 1 49 ? 28.234 45.091 29.456 1.00 13.36 49 LEU B N 1
ATOM 1579 C CA . LEU B 1 49 ? 28.293 45.971 28.293 1.00 13.23 49 LEU B CA 1
ATOM 1580 C C . LEU B 1 49 ? 27.212 47.046 28.370 1.00 12.60 49 LEU B C 1
ATOM 1581 O O . LEU B 1 49 ? 27.488 48.233 28.176 1.00 11.72 49 LEU B O 1
ATOM 1586 N N . HIS B 1 50 ? 25.979 46.635 28.654 1.00 12.65 50 HIS B N 1
ATOM 1587 C CA . HIS B 1 50 ? 24.894 47.598 28.747 1.00 13.49 50 HIS B CA 1
ATOM 1588 C C . HIS B 1 50 ? 25.197 48.607 29.844 1.00 15.16 50 HIS B C 1
ATOM 1589 O O . HIS B 1 50 ? 24.999 49.814 29.661 1.00 16.37 50 HIS B O 1
ATOM 1596 N N . PHE B 1 51 ? 25.693 48.116 30.978 1.00 14.78 51 PHE B N 1
ATOM 1597 C CA . PHE B 1 51 ? 26.015 48.991 32.103 1.00 15.65 51 PHE B CA 1
ATOM 1598 C C . PHE B 1 51 ? 27.158 49.938 31.766 1.00 15.63 51 PHE B C 1
ATOM 1599 O O . PHE B 1 51 ? 27.121 51.118 32.117 1.00 16.81 51 PHE B O 1
ATOM 1607 N N . GLY B 1 52 ? 28.171 49.417 31.084 1.00 15.35 52 GLY B N 1
ATOM 1608 C CA . GLY B 1 52 ? 29.311 50.238 30.719 1.00 14.50 52 GLY B CA 1
ATOM 1609 C C . GLY B 1 52 ? 28.990 51.382 29.774 1.00 16.75 52 GLY B C 1
ATOM 1610 O O . GLY B 1 52 ? 29.680 52.399 29.772 1.00 16.58 52 GLY B O 1
ATOM 1611 N N . LEU B 1 53 ? 27.945 51.230 28.965 1.00 17.88 53 LEU B N 1
ATOM 1612 C CA . LEU B 1 53 ? 27.574 52.279 28.019 1.00 18.81 53 LEU B CA 1
ATOM 1613 C C . LEU B 1 53 ? 26.450 53.199 28.491 1.00 18.94 53 LEU B C 1
ATOM 1614 O O . LEU B 1 53 ? 26.328 54.332 28.025 1.00 20.00 53 LEU B O 1
ATOM 1619 N N . THR B 1 54 ? 25.636 52.716 29.419 1.00 19.36 54 THR B N 1
ATOM 1620 C CA . THR B 1 54 ? 24.493 53.486 29.889 1.00 19.74 54 THR B CA 1
ATOM 1621 C C . THR B 1 54 ? 24.478 53.812 31.385 1.00 20.57 54 THR B C 1
ATOM 1622 O O . THR B 1 54 ? 23.864 54.798 31.799 1.00 21.44 54 THR B O 1
ATOM 1626 N N . GLY B 1 55 ? 25.138 52.983 32.189 1.00 21.00 55 GLY B N 1
ATOM 1627 C CA . GLY B 1 55 ? 25.138 53.201 33.625 1.00 20.97 55 GLY B CA 1
ATOM 1628 C C . GLY B 1 55 ? 23.935 52.510 34.253 1.00 21.99 55 GLY B C 1
ATOM 1629 O O . GLY B 1 55 ? 23.622 52.722 35.424 1.00 21.64 55 GLY B O 1
ATOM 1630 N N . THR B 1 56 ? 23.255 51.678 33.466 1.00 20.83 56 THR B N 1
ATOM 1631 C CA . THR B 1 56 ? 22.090 50.947 33.944 1.00 21.03 56 THR B CA 1
ATOM 1632 C C . THR B 1 56 ? 22.109 49.493 33.478 1.00 22.26 56 THR B C 1
ATOM 1633 O O . THR B 1 56 ? 22.892 49.111 32.606 1.00 22.68 56 THR B O 1
ATOM 1637 N N . SER B 1 57 ? 21.238 48.687 34.072 1.00 22.09 57 SER B N 1
ATOM 1638 C CA . SER B 1 57 ? 21.108 47.285 33.712 1.00 21.79 57 SER B CA 1
ATOM 1639 C C . SER B 1 57 ? 20.109 47.207 32.564 1.00 22.70 57 SER B C 1
ATOM 1640 O O . SER B 1 57 ? 19.232 48.062 32.440 1.00 23.90 57 SER B O 1
ATOM 1643 N N . ALA B 1 58 ? 20.241 46.183 31.730 1.00 24.76 58 ALA B N 1
ATOM 1644 C CA . ALA B 1 58 ? 19.332 45.997 30.606 1.00 28.11 58 ALA B CA 1
ATOM 1645 C C . ALA B 1 58 ? 17.925 45.715 31.121 1.00 30.21 58 ALA B C 1
ATOM 1646 O O . ALA B 1 58 ? 16.940 46.043 30.466 1.00 30.97 58 ALA B O 1
ATOM 1648 N N . PHE B 1 59 ? 17.840 45.104 32.297 1.00 32.32 59 PHE B N 1
ATOM 1649 C CA . PHE B 1 59 ? 16.552 44.778 32.900 1.00 35.19 59 PHE B CA 1
ATOM 1650 C C . PHE B 1 59 ? 15.746 46.016 33.295 1.00 36.60 59 PHE B C 1
ATOM 1651 O O . PHE B 1 59 ? 14.530 45.936 33.455 1.00 38.22 59 PHE B O 1
ATOM 1659 N N . ASP B 1 60 ? 16.423 47.153 33.452 1.00 37.28 60 ASP B N 1
ATOM 1660 C CA . ASP B 1 60 ? 15.763 48.410 33.811 1.00 38.43 60 ASP B CA 1
ATOM 1661 C C . ASP B 1 60 ? 16.547 49.610 33.272 1.00 38.90 60 ASP B C 1
ATOM 1662 O O . ASP B 1 60 ? 17.125 50.390 34.034 1.00 37.95 60 ASP B O 1
ATOM 1667 N N . PRO B 1 61 ? 16.562 49.776 31.938 1.00 39.17 61 PRO B N 1
ATOM 1668 C CA . PRO B 1 61 ? 17.264 50.864 31.252 1.00 40.08 61 PRO B CA 1
ATOM 1669 C C . PRO B 1 61 ? 16.586 52.225 31.379 1.00 40.80 61 PRO B C 1
ATOM 1670 O O . PRO B 1 61 ? 15.395 52.314 31.682 1.00 41.56 61 PRO B O 1
ATOM 1674 N N . ALA B 1 62 ? 17.350 53.286 31.146 1.00 41.24 62 ALA B N 1
ATOM 1675 C CA . ALA B 1 62 ? 16.802 54.633 31.214 1.00 42.31 62 ALA B CA 1
ATOM 1676 C C . ALA B 1 62 ? 15.789 54.774 30.079 1.00 43.43 62 ALA B C 1
ATOM 1677 O O . ALA B 1 62 ? 15.935 54.141 29.027 1.00 43.28 62 ALA B O 1
ATOM 1679 N N . LYS B 1 63 ? 14.762 55.592 30.293 1.00 44.47 63 LYS B N 1
ATOM 1680 C CA . LYS B 1 63 ? 13.732 55.798 29.279 1.00 45.61 63 LYS B CA 1
ATOM 1681 C C . LYS B 1 63 ? 14.295 56.482 28.034 1.00 45.07 63 LYS B C 1
ATOM 1682 O O . LYS B 1 63 ? 15.003 57.486 28.124 1.00 45.37 63 LYS B O 1
ATOM 1688 N N . ASN B 1 64 ? 13.977 55.924 26.870 1.00 43.73 64 ASN B N 1
ATOM 1689 C CA . ASN B 1 64 ? 14.456 56.466 25.608 1.00 42.43 64 ASN B CA 1
ATOM 1690 C C . ASN B 1 64 ? 15.964 56.692 25.633 1.00 40.18 64 ASN B C 1
ATOM 1691 O O . ASN B 1 64 ? 16.429 57.832 25.543 1.00 40.12 64 ASN B O 1
ATOM 1696 N N . ASP B 1 65 ? 16.729 55.612 25.761 1.00 36.16 65 ASP B N 1
ATOM 1697 C CA . ASP B 1 65 ? 18.183 55.725 25.786 1.00 32.27 65 ASP B CA 1
ATOM 1698 C C . ASP B 1 65 ? 18.762 55.094 24.531 1.00 29.58 65 ASP B C 1
ATOM 1699 O O . ASP B 1 65 ? 18.819 53.869 24.417 1.00 28.56 65 ASP B O 1
ATOM 1704 N N . PRO B 1 66 ? 19.196 55.925 23.568 1.00 26.92 66 PRO B N 1
ATOM 1705 C CA . PRO B 1 66 ? 19.771 55.426 22.316 1.00 24.31 66 PRO B CA 1
ATOM 1706 C C . PRO B 1 66 ? 20.970 54.500 22.518 1.00 22.11 66 PRO B C 1
ATOM 1707 O O . PRO B 1 66 ? 21.203 53.609 21.709 1.00 21.03 66 PRO B O 1
ATOM 1711 N N . LEU B 1 67 ? 21.730 54.705 23.592 1.00 19.87 67 LEU B N 1
ATOM 1712 C CA . LEU B 1 67 ? 22.878 53.845 23.861 1.00 18.33 67 LEU B CA 1
ATOM 1713 C C . LEU B 1 67 ? 22.402 52.472 24.317 1.00 17.81 67 LEU B C 1
ATOM 1714 O O . LEU B 1 67 ? 23.063 51.461 24.079 1.00 18.79 67 LEU B O 1
ATOM 1719 N N . SER B 1 68 ? 21.251 52.441 24.981 1.00 16.96 68 SER B N 1
ATOM 1720 C CA . SER B 1 68 ? 20.674 51.187 25.429 1.00 14.25 68 SER B CA 1
ATOM 1721 C C . SER B 1 68 ? 20.207 50.426 24.191 1.00 14.87 68 SER B C 1
ATOM 1722 O O . SER B 1 68 ? 20.383 49.202 24.088 1.00 12.45 68 SER B O 1
ATOM 1725 N N . ARG B 1 69 ? 19.615 51.161 23.247 1.00 15.18 69 ARG B N 1
ATOM 1726 C CA . ARG B 1 69 ? 19.120 50.562 22.015 1.00 14.58 69 ARG B CA 1
ATOM 1727 C C . ARG B 1 69 ? 20.276 50.069 21.146 1.00 14.39 69 ARG B C 1
ATOM 1728 O O . ARG B 1 69 ? 20.102 49.179 20.314 1.00 14.19 69 ARG B O 1
ATOM 1736 N N . ALA B 1 70 ? 21.461 50.639 21.344 1.00 14.15 70 ALA B N 1
ATOM 1737 C CA . ALA B 1 70 ? 22.626 50.217 20.571 1.00 13.58 70 ALA B CA 1
ATOM 1738 C C . ALA B 1 70 ? 23.008 48.787 20.966 1.00 13.87 70 ALA B C 1
ATOM 1739 O O . ALA B 1 70 ? 23.601 48.047 20.177 1.00 15.68 70 ALA B O 1
ATOM 1741 N N . VAL B 1 71 ? 22.661 48.404 22.192 1.00 14.13 71 VAL B N 1
ATOM 1742 C CA . VAL B 1 71 ? 22.964 47.069 22.698 1.00 12.42 71 VAL B CA 1
ATOM 1743 C C . VAL B 1 71 ? 21.756 46.132 22.599 1.00 13.53 71 VAL B C 1
ATOM 1744 O O . VAL B 1 71 ? 21.878 44.994 22.128 1.00 14.26 71 VAL B O 1
ATOM 1748 N N . LEU B 1 72 ? 20.589 46.614 23.020 1.00 11.19 72 LEU B N 1
ATOM 1749 C CA . LEU B 1 72 ? 19.385 45.794 23.010 1.00 12.15 72 LEU B CA 1
ATOM 1750 C C . LEU B 1 72 ? 18.637 45.762 21.682 1.00 12.50 72 LEU B C 1
ATOM 1751 O O . LEU B 1 72 ? 17.792 44.889 21.466 1.00 12.48 72 LEU B O 1
ATOM 1756 N N . GLY B 1 73 ? 18.956 46.705 20.799 1.00 11.64 73 GLY B N 1
ATOM 1757 C CA . GLY B 1 73 ? 18.291 46.782 19.504 1.00 12.28 73 GLY B CA 1
ATOM 1758 C C . GLY B 1 73 ? 17.305 47.940 19.448 1.00 12.25 73 GLY B C 1
ATOM 1759 O O . GLY B 1 73 ? 16.735 48.320 20.468 1.00 11.79 73 GLY B O 1
ATOM 1760 N N . GLU B 1 74 ? 17.100 48.503 18.259 1.00 13.67 74 GLU B N 1
ATOM 1761 C CA . GLU B 1 74 ? 16.174 49.623 18.090 1.00 17.03 74 GLU B CA 1
ATOM 1762 C C . GLU B 1 74 ? 14.727 49.222 18.343 1.00 17.20 74 GLU B C 1
ATOM 1763 O O . GLU B 1 74 ? 13.953 49.996 18.908 1.00 18.63 74 GLU B O 1
ATOM 1769 N N . HIS B 1 75 ? 14.367 48.014 17.925 1.00 16.59 75 HIS B N 1
ATOM 1770 C CA . HIS B 1 75 ? 13.006 47.524 18.093 1.00 17.35 75 HIS B CA 1
ATOM 1771 C C . HIS B 1 75 ? 12.911 46.221 18.868 1.00 19.05 75 HIS B C 1
ATOM 1772 O O . HIS B 1 75 ? 13.366 45.170 18.402 1.00 19.33 75 HIS B O 1
ATOM 1779 N N . SER B 1 76 ? 12.302 46.282 20.046 1.00 21.11 76 SER B N 1
ATOM 1780 C CA . SER B 1 76 ? 12.135 45.086 20.857 1.00 23.36 76 SER B CA 1
ATOM 1781 C C . SER B 1 76 ? 11.091 44.199 20.192 1.00 24.18 76 SER B C 1
ATOM 1782 O O . SER B 1 76 ? 10.035 44.678 19.792 1.00 25.62 76 SER B O 1
ATOM 1785 N N . LEU B 1 77 ? 11.394 42.913 20.053 1.00 25.28 77 LEU B N 1
ATOM 1786 C CA . LEU B 1 77 ? 10.462 41.977 19.440 1.00 25.41 77 LEU B CA 1
ATOM 1787 C C . LEU B 1 77 ? 9.816 41.124 20.526 1.00 27.58 77 LEU B C 1
ATOM 1788 O O . LEU B 1 77 ? 8.666 40.699 20.396 1.00 30.54 77 LEU B O 1
ATOM 1793 N N . PHE B 1 84 ? 15.196 38.673 26.096 1.00 27.21 84 PHE B N 1
ATOM 1794 C CA . PHE B 1 84 ? 15.517 39.794 25.219 1.00 26.94 84 PHE B CA 1
ATOM 1795 C C . PHE B 1 84 ? 15.681 39.396 23.741 1.00 25.86 84 PHE B C 1
ATOM 1796 O O . PHE B 1 84 ? 16.449 38.490 23.402 1.00 23.87 84 PHE B O 1
ATOM 1804 N N . LEU B 1 85 ? 14.936 40.077 22.873 1.00 23.74 85 LEU B N 1
ATOM 1805 C CA . LEU B 1 85 ? 15.005 39.878 21.425 1.00 20.78 85 LEU B CA 1
ATOM 1806 C C . LEU B 1 85 ? 14.815 41.269 20.833 1.00 19.46 85 LEU B C 1
ATOM 1807 O O . LEU B 1 85 ? 13.761 41.884 20.997 1.00 20.31 85 LEU B O 1
ATOM 1812 N N . GLY B 1 86 ? 15.839 41.772 20.160 1.00 16.71 86 GLY B N 1
ATOM 1813 C CA . GLY B 1 86 ? 15.751 43.107 19.604 1.00 13.04 86 GLY B CA 1
ATOM 1814 C C . GLY B 1 86 ? 16.269 43.180 18.192 1.00 12.33 86 GLY B C 1
ATOM 1815 O O . GLY B 1 86 ? 17.267 42.554 17.843 1.00 14.00 86 GLY B O 1
ATOM 1816 N N . LEU B 1 87 ? 15.594 43.980 17.385 1.00 10.24 87 LEU B N 1
ATOM 1817 C CA . LEU B 1 87 ? 15.949 44.132 15.987 1.00 9.82 87 LEU B CA 1
ATOM 1818 C C . LEU B 1 87 ? 16.389 45.540 15.622 1.00 9.85 87 LEU B C 1
ATOM 1819 O O . LEU B 1 87 ? 15.801 46.526 16.074 1.00 10.06 87 LEU B O 1
ATOM 1824 N N . THR B 1 88 ? 17.436 45.628 14.811 1.00 9.34 88 THR B N 1
ATOM 1825 C CA . THR B 1 88 ? 17.904 46.912 14.316 1.00 9.87 88 THR B CA 1
ATOM 1826 C C . THR B 1 88 ? 18.012 46.721 12.808 1.00 10.49 88 THR B C 1
ATOM 1827 O O . THR B 1 88 ? 18.808 45.908 12.320 1.00 10.44 88 THR B O 1
ATOM 1831 N N . TRP B 1 89 ? 17.181 47.442 12.069 1.00 10.58 89 TRP B N 1
ATOM 1832 C CA . TRP B 1 89 ? 17.189 47.329 10.623 1.00 10.38 89 TRP B CA 1
ATOM 1833 C C . TRP B 1 89 ? 18.496 47.850 10.040 1.00 10.37 89 TRP B C 1
ATOM 1834 O O . TRP B 1 89 ? 19.140 48.736 10.604 1.00 10.98 89 TRP B O 1
ATOM 1845 N N . ASN B 1 90 ? 18.879 47.283 8.903 1.00 10.89 90 ASN B N 1
ATOM 1846 C CA . ASN B 1 90 ? 20.093 47.667 8.204 1.00 10.86 90 ASN B CA 1
ATOM 1847 C C . ASN B 1 90 ? 20.245 49.190 8.133 1.00 12.40 90 ASN B C 1
ATOM 1848 O O . ASN B 1 90 ? 21.301 49.731 8.457 1.00 12.44 90 ASN B O 1
ATOM 1853 N N . GLN B 1 91 ? 19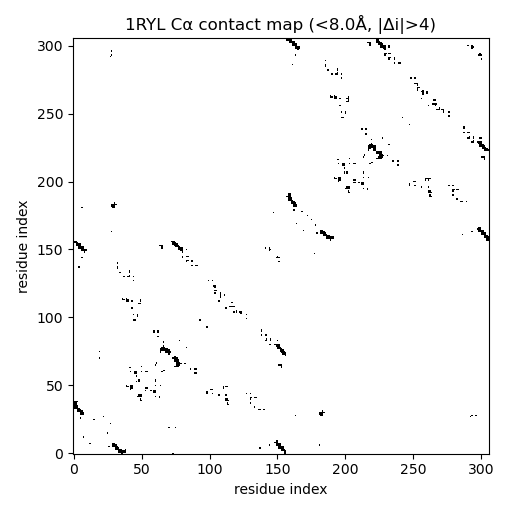.181 49.878 7.721 1.00 13.26 91 GLN B N 1
ATOM 1854 C CA . GLN B 1 91 ? 19.211 51.334 7.598 1.00 16.24 91 GLN B CA 1
ATOM 1855 C C . GLN B 1 91 ? 19.469 52.048 8.914 1.00 16.37 91 GLN B C 1
ATOM 1856 O O . GLN B 1 91 ? 19.942 53.184 8.925 1.00 18.58 91 GLN B O 1
ATOM 1862 N N . GLU B 1 92 ? 19.171 51.382 10.023 1.00 14.36 92 GLU B N 1
ATOM 1863 C CA . GLU B 1 92 ? 19.366 51.978 11.338 1.00 13.87 92 GLU B CA 1
ATOM 1864 C C . GLU B 1 92 ? 20.769 51.767 11.898 1.00 13.00 92 GLU B C 1
ATOM 1865 O O . GLU B 1 92 ? 21.192 52.475 12.812 1.00 13.09 92 GLU B O 1
ATOM 1871 N N . LEU B 1 93 ? 21.489 50.800 11.341 1.00 13.00 93 LEU B N 1
ATOM 1872 C CA . LEU B 1 93 ? 22.840 50.491 11.797 1.00 11.39 93 LEU B CA 1
ATOM 1873 C C . LEU B 1 93 ? 23.843 51.637 11.667 1.00 12.61 93 LEU B C 1
ATOM 1874 O O . LEU B 1 93 ? 24.718 51.782 12.517 1.00 12.02 93 LEU B O 1
ATOM 1879 N N . ALA B 1 94 ? 23.733 52.445 10.613 1.00 12.87 94 ALA B N 1
ATOM 1880 C CA . ALA B 1 94 ? 24.665 53.565 10.432 1.00 13.09 94 ALA B CA 1
ATOM 1881 C C . ALA B 1 94 ? 24.616 54.502 11.638 1.00 12.33 94 ALA B C 1
ATOM 1882 O O . ALA B 1 94 ? 25.652 54.944 12.131 1.00 13.21 94 ALA B O 1
ATOM 1884 N N . ALA B 1 95 ? 23.407 54.796 12.111 1.00 12.06 95 ALA B N 1
ATOM 1885 C CA . ALA B 1 95 ? 23.227 55.666 13.265 1.00 13.95 95 ALA B CA 1
ATOM 1886 C C . ALA B 1 95 ? 23.779 54.996 14.531 1.00 14.17 95 ALA B C 1
ATOM 1887 O O . ALA B 1 95 ? 24.458 55.629 15.341 1.00 14.60 95 ALA B O 1
ATOM 1889 N N . THR B 1 96 ? 23.487 53.711 14.691 1.00 12.48 96 THR B N 1
ATOM 1890 C CA . THR B 1 96 ? 23.949 52.968 15.851 1.00 12.25 96 THR B CA 1
ATOM 1891 C C . THR B 1 96 ? 25.469 52.974 15.885 1.00 11.96 96 THR B C 1
ATOM 1892 O O . THR B 1 96 ? 26.077 53.255 16.917 1.00 12.36 96 THR B O 1
ATOM 1896 N N . ILE B 1 97 ? 26.079 52.675 14.746 1.00 11.17 97 ILE B N 1
ATOM 1897 C CA . ILE B 1 97 ? 27.530 52.650 14.643 1.00 11.78 97 ILE B CA 1
ATOM 1898 C C . ILE B 1 97 ? 28.123 54.013 14.996 1.00 12.64 97 ILE B C 1
ATOM 1899 O O . ILE B 1 97 ? 29.096 54.096 15.748 1.00 11.57 97 ILE B O 1
ATOM 1904 N N . ASP B 1 98 ? 27.532 55.080 14.466 1.00 13.11 98 ASP B N 1
ATOM 1905 C CA . ASP B 1 98 ? 28.035 56.420 14.730 1.00 15.00 98 ASP B CA 1
ATOM 1906 C C . ASP B 1 98 ? 27.931 56.784 16.206 1.00 14.92 98 ASP B C 1
ATOM 1907 O O . ASP B 1 98 ? 28.834 57.407 16.755 1.00 15.86 98 ASP B O 1
ATOM 1912 N N . ARG B 1 99 ? 26.835 56.395 16.848 1.00 15.71 99 ARG B N 1
ATOM 1913 C CA . ARG B 1 99 ? 26.654 56.695 18.265 1.00 18.64 99 ARG B CA 1
ATOM 1914 C C . ARG B 1 99 ? 27.753 56.044 19.089 1.00 18.68 99 ARG B C 1
ATOM 1915 O O . ARG B 1 99 ? 28.320 56.674 19.987 1.00 19.05 99 ARG B O 1
ATOM 1923 N N . LEU B 1 100 ? 28.050 54.785 18.779 1.00 15.82 100 LEU B N 1
ATOM 1924 C CA . LEU B 1 100 ? 29.077 54.051 19.510 1.00 15.44 100 LEU B CA 1
ATOM 1925 C C . LEU B 1 100 ? 30.482 54.567 19.216 1.00 15.30 100 LEU B C 1
ATOM 1926 O O . LEU B 1 100 ? 31.266 54.776 20.140 1.00 15.57 100 LEU B O 1
ATOM 1931 N N . GLU B 1 101 ? 30.797 54.770 17.938 1.00 14.93 101 GLU B N 1
ATOM 1932 C CA . GLU B 1 101 ? 32.118 55.252 17.549 1.00 17.35 101 GLU B CA 1
ATOM 1933 C C . GLU B 1 101 ? 32.380 56.642 18.120 1.00 17.49 101 GLU B C 1
ATOM 1934 O O . GLU B 1 101 ? 33.518 56.981 18.439 1.00 18.99 101 GLU B O 1
ATOM 1940 N N . SER B 1 102 ? 31.324 57.437 18.266 1.00 18.02 102 SER B N 1
ATOM 1941 C CA . SER B 1 102 ? 31.466 58.798 18.781 1.00 19.10 102 SER B CA 1
ATOM 1942 C C . SER B 1 102 ? 31.663 58.940 20.288 1.00 20.30 102 SER B C 1
ATOM 1943 O O . SER B 1 102 ? 32.072 60.000 20.756 1.00 21.11 102 SER B O 1
ATOM 1946 N N . LEU B 1 103 ? 31.370 57.892 21.051 1.00 20.70 103 LEU B N 1
ATOM 1947 C CA . LEU B 1 103 ? 31.531 57.958 22.504 1.00 21.21 103 LEU B CA 1
ATOM 1948 C C . LEU B 1 103 ? 32.962 58.317 22.909 1.00 22.01 103 LEU B C 1
ATOM 1949 O O . LEU B 1 103 ? 33.926 57.893 22.265 1.00 22.22 103 LEU B O 1
ATOM 1954 N N . ASP B 1 104 ? 33.087 59.113 23.970 1.00 23.63 104 ASP B N 1
ATOM 1955 C CA . ASP B 1 104 ? 34.388 59.518 24.499 1.00 24.63 104 ASP B CA 1
ATOM 1956 C C . ASP B 1 104 ? 34.776 58.408 25.473 1.00 24.27 104 ASP B C 1
ATOM 1957 O O . ASP B 1 104 ? 34.133 58.232 26.509 1.00 22.28 104 ASP B O 1
ATOM 1962 N N . ARG B 1 105 ? 35.820 57.657 25.140 1.00 23.76 105 ARG B N 1
ATOM 1963 C CA . ARG B 1 105 ? 36.250 56.551 25.988 1.00 25.54 105 ARG B CA 1
ATOM 1964 C C . ARG B 1 105 ? 36.645 56.975 27.407 1.00 25.45 105 ARG B C 1
ATOM 1965 O O . ARG B 1 105 ? 36.430 56.222 28.358 1.00 24.22 105 ARG B O 1
ATOM 1973 N N . ASN B 1 106 ? 37.216 58.170 27.556 1.00 24.97 106 ASN B N 1
ATOM 1974 C CA . ASN B 1 106 ? 37.607 58.659 28.881 1.00 23.93 106 ASN B CA 1
ATOM 1975 C C . ASN B 1 106 ? 36.373 58.996 29.707 1.00 23.96 106 ASN B C 1
ATOM 1976 O O . ASN B 1 106 ? 36.369 58.823 30.926 1.00 23.50 106 ASN B O 1
ATOM 1981 N N . GLU B 1 107 ? 35.327 59.486 29.041 1.00 24.42 107 GLU B N 1
ATOM 1982 C CA . GLU B 1 107 ? 34.092 59.849 29.728 1.00 24.36 107 GLU B CA 1
ATOM 1983 C C . GLU B 1 107 ? 33.363 58.610 30.219 1.00 23.66 107 GLU B C 1
ATOM 1984 O O . GLU B 1 107 ? 32.765 58.619 31.294 1.00 23.57 107 GLU B O 1
ATOM 1990 N N . LEU B 1 108 ? 33.400 57.546 29.420 1.00 23.94 108 LEU B N 1
ATOM 1991 C CA . LEU B 1 108 ? 32.750 56.293 29.801 1.00 23.49 108 LEU B CA 1
ATOM 1992 C C . LEU B 1 108 ? 33.451 55.726 31.025 1.00 22.00 108 LEU B C 1
ATOM 1993 O O . LEU B 1 108 ? 32.809 55.224 31.940 1.00 22.68 108 LEU B O 1
ATOM 1998 N N . ARG B 1 109 ? 34.776 55.819 31.031 1.00 21.69 109 ARG B N 1
ATOM 1999 C CA . ARG B 1 109 ? 35.575 55.320 32.143 1.00 22.10 109 ARG B CA 1
ATOM 2000 C C . ARG B 1 109 ? 35.228 56.061 33.437 1.00 22.88 109 ARG B C 1
ATOM 2001 O O . ARG B 1 109 ? 34.950 55.442 34.464 1.00 21.02 109 ARG B O 1
ATOM 2009 N N . LYS B 1 110 ? 35.249 57.387 33.374 1.00 24.80 110 LYS B N 1
ATOM 2010 C CA . LYS B 1 110 ? 34.944 58.221 34.529 1.00 27.18 110 LYS B CA 1
ATO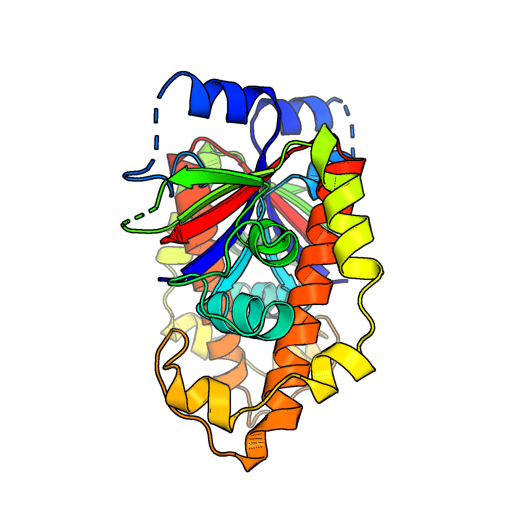M 2011 C C . LYS B 1 110 ? 33.574 57.867 35.102 1.00 27.25 110 LYS B C 1
ATOM 2012 O O . LYS B 1 110 ? 33.379 57.848 36.319 1.00 27.18 110 LYS B O 1
ATOM 2018 N N . GLN B 1 111 ? 32.631 57.581 34.211 1.00 27.36 111 GLN B N 1
ATOM 2019 C CA . GLN B 1 111 ? 31.270 57.225 34.590 1.00 26.37 111 GLN B CA 1
ATOM 2020 C C . GLN B 1 111 ? 31.182 55.815 35.178 1.00 25.28 111 GLN B C 1
ATOM 2021 O O . GLN B 1 111 ? 30.288 55.523 35.974 1.00 23.21 111 GLN B O 1
ATOM 2027 N N . PHE B 1 112 ? 32.115 54.949 34.791 1.00 24.18 112 PHE B N 1
ATOM 2028 C CA . PHE B 1 112 ? 32.123 53.560 35.246 1.00 23.61 112 PHE B CA 1
ATOM 2029 C C . PHE B 1 112 ? 32.563 53.378 36.697 1.00 25.41 112 PHE B C 1
ATOM 2030 O O . PHE B 1 112 ? 33.674 53.754 37.075 1.00 25.86 112 PHE B O 1
ATOM 2038 N N . SER B 1 113 ? 31.692 52.766 37.493 1.00 25.55 113 SER B N 1
ATOM 2039 C CA . SER B 1 113 ? 31.964 52.540 38.903 1.00 27.07 113 SER B CA 1
ATOM 2040 C C . SER B 1 113 ? 31.602 51.130 39.362 1.00 26.98 113 SER B C 1
ATOM 2041 O O . SER B 1 113 ? 30.481 50.663 39.152 1.00 24.72 113 SER B O 1
ATOM 2044 N N . ILE B 1 114 ? 32.563 50.466 39.999 1.00 26.89 114 ILE B N 1
ATOM 2045 C CA . ILE B 1 114 ? 32.368 49.117 40.522 1.00 27.08 114 ILE B CA 1
ATOM 2046 C C . ILE B 1 114 ? 31.295 49.098 41.610 1.00 28.03 114 ILE B C 1
ATOM 2047 O O . ILE B 1 114 ? 30.425 48.226 41.625 1.00 27.97 114 ILE B O 1
ATOM 2052 N N . LYS B 1 115 ? 31.359 50.061 42.523 1.00 29.85 115 LYS B N 1
ATOM 2053 C CA . LYS B 1 115 ? 30.386 50.125 43.603 1.00 32.15 115 LYS B CA 1
ATOM 2054 C C . LYS B 1 115 ? 28.982 50.304 43.021 1.00 32.10 115 LYS B C 1
ATOM 2055 O O . LYS B 1 115 ? 28.031 49.670 43.471 1.00 30.57 115 LYS B O 1
ATOM 2061 N N . ARG B 1 116 ? 28.859 51.161 42.010 1.00 33.19 116 ARG B N 1
ATOM 2062 C CA . ARG B 1 116 ? 27.567 51.397 41.373 1.00 33.81 116 ARG B CA 1
ATOM 2063 C C . ARG B 1 116 ? 27.092 50.124 40.678 1.00 33.11 116 ARG B C 1
ATOM 2064 O O . ARG B 1 116 ? 25.899 49.821 40.655 1.00 32.12 116 ARG B O 1
ATOM 2072 N N . LEU B 1 117 ? 28.034 49.376 40.112 1.00 32.52 117 LEU B N 1
ATOM 2073 C CA . LEU B 1 117 ? 27.700 48.134 39.432 1.00 32.75 117 LEU B CA 1
ATOM 2074 C C . LEU B 1 117 ? 27.164 47.138 40.453 1.00 33.01 117 LEU B C 1
ATOM 2075 O O . LEU B 1 117 ? 26.171 46.461 40.205 1.00 33.99 117 LEU B O 1
ATOM 2080 N N . ASN B 1 118 ? 27.819 47.056 41.607 1.00 33.99 118 ASN B N 1
ATOM 2081 C CA . ASN B 1 118 ? 27.389 46.131 42.650 1.00 35.44 118 ASN B CA 1
ATOM 2082 C C . ASN B 1 118 ? 26.015 46.498 43.207 1.00 37.54 118 ASN B C 1
ATOM 2083 O O . ASN B 1 118 ? 25.250 45.623 43.616 1.00 37.82 118 ASN B O 1
ATOM 2088 N N . GLU B 1 119 ? 25.704 47.792 43.222 1.00 39.61 119 GLU B N 1
ATOM 2089 C CA . GLU B 1 119 ? 24.416 48.263 43.718 1.00 41.09 119 GLU B CA 1
ATOM 2090 C C . GLU B 1 119 ? 23.335 48.025 42.686 1.00 41.14 119 GLU B C 1
ATOM 2091 O O . GLU B 1 119 ? 22.265 47.513 43.008 1.00 41.95 119 GLU B O 1
ATOM 2097 N N . MET B 1 120 ? 23.626 48.412 41.445 1.00 41.50 120 MET B N 1
ATOM 2098 C CA . MET B 1 120 ? 22.699 48.257 40.328 1.00 40.77 120 MET B CA 1
ATOM 2099 C C . MET B 1 120 ? 22.333 46.794 40.121 1.00 39.50 120 MET B C 1
ATOM 2100 O O . MET B 1 120 ? 21.388 46.483 39.399 1.00 40.20 120 MET B O 1
ATOM 2105 N N . GLU B 1 121 ? 23.087 45.898 40.749 1.00 38.39 121 GLU B N 1
ATOM 2106 C CA . GLU B 1 121 ? 22.839 44.464 40.621 1.00 37.77 121 GLU B CA 1
ATOM 2107 C C . GLU B 1 121 ? 22.815 44.041 39.148 1.00 35.96 121 GLU B C 1
ATOM 2108 O O . GLU B 1 121 ? 21.864 43.419 38.669 1.00 36.23 121 GLU B O 1
ATOM 2114 N N . ILE B 1 122 ? 23.882 44.391 38.442 1.00 32.93 122 ILE B N 1
ATOM 2115 C CA . ILE B 1 122 ? 24.029 44.077 37.031 1.00 29.69 122 ILE B CA 1
ATOM 2116 C C . ILE B 1 122 ? 24.194 42.569 36.855 1.00 29.21 122 ILE B C 1
ATOM 2117 O O . ILE B 1 122 ? 24.905 41.925 37.624 1.00 28.08 122 ILE B O 1
ATOM 2122 N N . TYR B 1 123 ? 23.522 42.007 35.853 1.00 29.55 123 TYR B N 1
ATOM 2123 C CA . TYR B 1 123 ? 23.604 40.574 35.574 1.00 29.75 123 TYR B CA 1
ATOM 2124 C C . TYR B 1 123 ? 25.070 40.219 35.293 1.00 30.19 123 TYR B C 1
ATOM 2125 O O . TYR B 1 123 ? 25.779 40.975 34.627 1.00 29.56 123 TYR B O 1
ATOM 2134 N N . PRO B 1 124 ? 25.540 39.048 35.760 1.00 30.86 124 PRO B N 1
ATOM 2135 C CA . PRO B 1 124 ? 24.870 37.988 36.520 1.00 32.05 124 PRO B CA 1
ATOM 2136 C C . PRO B 1 124 ? 24.672 38.209 38.026 1.00 33.18 124 PRO B C 1
ATOM 2137 O O . PRO B 1 124 ? 24.356 37.267 38.752 1.00 33.06 124 PRO B O 1
ATOM 2141 N N . GLY B 1 125 ? 24.867 39.436 38.500 1.00 33.85 125 GLY B N 1
ATOM 2142 C CA . GLY B 1 125 ? 24.662 39.713 39.914 1.00 36.35 125 GLY B CA 1
ATOM 2143 C C . GLY B 1 125 ? 25.812 39.450 40.874 1.00 37.97 125 GLY B C 1
ATOM 2144 O O . GLY B 1 125 ? 25.673 39.670 42.079 1.00 39.26 125 GLY B O 1
ATOM 2145 N N . VAL B 1 126 ? 26.944 38.978 40.364 1.00 39.03 126 VAL B N 1
ATOM 2146 C CA . VAL B 1 126 ? 28.097 38.715 41.221 1.00 39.97 126 VAL B CA 1
ATOM 2147 C C . VAL B 1 126 ? 28.880 40.003 41.457 1.00 40.07 126 VAL B C 1
ATOM 2148 O O . VAL B 1 126 ? 29.248 40.698 40.511 1.00 41.97 126 VAL B O 1
ATOM 2152 N N . THR B 1 127 ? 29.125 40.320 42.724 1.00 38.39 127 THR B N 1
ATOM 2153 C CA . THR B 1 127 ? 29.856 41.529 43.080 1.00 36.20 127 THR B CA 1
ATOM 2154 C C . THR B 1 127 ? 31.322 41.434 42.664 1.00 35.50 127 THR B C 1
ATOM 2155 O O . THR B 1 127 ? 31.861 40.339 42.512 1.00 35.74 127 THR B O 1
ATOM 2159 N N . PHE B 1 128 ? 31.954 42.591 42.477 1.00 34.38 128 PHE B N 1
ATOM 2160 C CA . PHE B 1 128 ? 33.360 42.677 42.084 1.00 33.33 128 PHE B CA 1
ATOM 2161 C C . PHE B 1 128 ? 34.131 43.565 43.051 1.00 32.46 128 PHE B C 1
ATOM 2162 O O . PHE B 1 128 ? 33.550 44.404 43.730 1.00 30.98 128 PHE B O 1
ATOM 2170 N N . SER B 1 129 ? 35.446 43.386 43.087 1.00 33.53 129 SER B N 1
ATOM 2171 C CA . SER B 1 129 ? 36.316 44.189 43.941 1.00 34.65 129 SER B CA 1
ATOM 2172 C C . SER B 1 129 ? 36.612 45.476 43.186 1.00 34.66 129 SER B C 1
ATOM 2173 O O . SER B 1 129 ? 36.766 45.452 41.967 1.00 35.30 129 SER B O 1
ATOM 2176 N N . GLU B 1 130 ? 36.697 46.594 43.897 1.00 34.16 130 GLU B N 1
ATOM 2177 C CA . GLU B 1 130 ? 36.987 47.873 43.257 1.00 35.27 130 GLU B CA 1
ATOM 2178 C C . GLU B 1 130 ? 38.340 47.794 42.552 1.00 34.37 130 GLU B C 1
ATOM 2179 O O . GLU B 1 130 ? 38.623 48.554 41.623 1.00 34.59 130 GLU B O 1
ATOM 2185 N N . GLU B 1 131 ? 39.172 46.868 43.012 1.00 32.46 131 GLU B N 1
ATOM 2186 C CA . GLU B 1 131 ? 40.502 46.652 42.456 1.00 31.02 131 GLU B CA 1
ATOM 2187 C C . GLU B 1 131 ? 40.450 46.276 40.975 1.00 28.49 131 GLU B C 1
ATOM 2188 O O . GLU B 1 131 ? 41.383 46.550 40.222 1.00 26.38 131 GLU B O 1
ATOM 2194 N N . LEU B 1 132 ? 39.352 45.652 40.562 1.00 25.52 132 LEU B N 1
ATOM 2195 C CA . LEU B 1 132 ? 39.196 45.203 39.183 1.00 24.16 132 LEU B CA 1
ATOM 2196 C C . LEU B 1 132 ? 38.389 46.122 38.280 1.00 22.19 132 LEU B C 1
ATOM 2197 O O . LEU B 1 132 ? 37.973 45.715 37.193 1.00 20.38 132 LEU B O 1
ATOM 2202 N N . GLU B 1 133 ? 38.185 47.359 38.718 1.00 20.14 133 GLU B N 1
ATOM 2203 C CA . GLU B 1 133 ? 37.410 48.323 37.948 1.00 19.67 133 GLU B CA 1
ATOM 2204 C C . GLU B 1 133 ? 37.992 48.595 36.562 1.00 17.72 133 GLU B C 1
ATOM 2205 O O . GLU B 1 133 ? 37.266 48.584 35.567 1.00 15.74 133 GLU B O 1
ATOM 2211 N N . GLY B 1 134 ? 39.296 48.850 36.504 1.00 17.35 134 GLY B N 1
ATOM 2212 C CA . GLY B 1 134 ? 39.948 49.128 35.234 1.00 14.75 134 GLY B CA 1
ATOM 2213 C C . GLY B 1 134 ? 39.901 47.953 34.278 1.00 14.98 134 GLY B C 1
ATOM 2214 O O . GLY B 1 134 ? 39.646 48.118 33.081 1.00 14.66 134 GLY B O 1
ATOM 2215 N N . GLN B 1 135 ? 40.148 46.757 34.801 1.00 13.32 135 GLN B N 1
ATOM 2216 C CA . GLN B 1 135 ? 40.124 45.558 33.976 1.00 13.51 135 GLN B CA 1
ATOM 2217 C C . GLN B 1 135 ? 38.720 45.274 33.453 1.00 13.18 135 GLN B C 1
ATOM 2218 O O . GLN B 1 135 ? 38.551 44.888 32.294 1.00 12.72 135 GLN B O 1
ATOM 2224 N N . LEU B 1 136 ? 37.714 45.457 34.304 1.00 11.96 136 LEU B N 1
ATOM 2225 C CA . LEU B 1 136 ? 36.341 45.203 33.885 1.00 12.31 136 LEU B CA 1
ATOM 2226 C C . LEU B 1 136 ? 35.932 46.194 32.807 1.00 11.16 136 LEU B C 1
ATOM 2227 O O . LEU B 1 136 ? 35.338 45.820 31.796 1.00 11.92 136 LEU B O 1
ATOM 2232 N N . PHE B 1 137 ? 36.262 47.462 33.013 1.00 10.58 137 PHE B N 1
ATOM 2233 C CA . PHE B 1 137 ? 35.931 48.473 32.027 1.00 11.51 137 PHE B CA 1
ATOM 2234 C C . PHE B 1 137 ? 36.620 48.142 30.691 1.00 11.41 137 PHE B C 1
ATOM 2235 O O . PHE B 1 137 ? 35.986 48.166 29.632 1.00 11.50 137 PHE B O 1
ATOM 2243 N N . ALA B 1 138 ? 37.914 47.830 30.742 1.00 9.67 138 ALA B N 1
ATOM 2244 C CA . ALA B 1 138 ? 38.656 47.488 29.532 1.00 9.53 138 ALA B CA 1
ATOM 2245 C C . ALA B 1 138 ? 38.002 46.294 28.839 1.00 11.27 138 ALA B C 1
ATOM 2246 O O . ALA B 1 138 ? 37.904 46.257 27.614 1.00 13.13 138 ALA B O 1
ATOM 2248 N N . SER B 1 139 ? 37.557 45.319 29.625 1.00 11.73 139 SER B N 1
ATOM 2249 C CA . SER B 1 139 ? 36.905 44.138 29.071 1.00 13.53 139 SER B CA 1
ATOM 2250 C C . SER B 1 139 ? 35.643 44.541 28.308 1.00 13.69 139 SER B C 1
ATOM 2251 O O . SER B 1 139 ? 35.338 44.006 27.236 1.00 13.35 139 SER B O 1
ATOM 2254 N N . ILE B 1 140 ? 34.906 45.489 28.870 1.00 12.85 140 ILE B N 1
ATOM 2255 C CA . ILE B 1 140 ? 33.682 45.962 28.246 1.00 12.37 140 ILE B CA 1
ATOM 2256 C C . ILE B 1 140 ? 33.983 46.707 26.943 1.00 12.33 140 ILE B C 1
ATOM 2257 O O . ILE B 1 140 ? 33.272 46.541 25.947 1.00 12.68 140 ILE B O 1
ATOM 2262 N N . MET B 1 141 ? 35.041 47.516 26.944 1.00 11.86 141 MET B N 1
ATOM 2263 C CA . MET B 1 141 ? 35.404 48.273 25.750 1.00 11.19 141 MET B CA 1
ATOM 2264 C C . MET B 1 141 ? 35.787 47.330 24.622 1.00 10.91 141 MET B C 1
ATOM 2265 O O . MET B 1 141 ? 35.520 47.624 23.455 1.00 10.76 141 MET B O 1
ATOM 2270 N N . LEU B 1 142 ? 36.408 46.199 24.964 1.00 9.47 142 LEU B N 1
ATOM 2271 C CA . LEU B 1 142 ? 36.782 45.209 23.952 1.00 9.69 142 LEU B CA 1
ATOM 2272 C C . LEU B 1 142 ? 35.495 44.634 23.349 1.00 9.92 142 LEU B C 1
ATOM 2273 O O . LEU B 1 142 ? 35.381 44.493 22.129 1.00 10.08 142 LEU B O 1
ATOM 2278 N N . ASP B 1 143 ? 34.521 44.302 24.196 1.00 9.68 143 ASP B N 1
ATOM 2279 C CA . ASP B 1 143 ? 33.256 43.786 23.679 1.00 10.90 143 ASP B CA 1
ATOM 2280 C C . ASP B 1 143 ? 32.582 44.855 22.817 1.00 10.27 143 ASP B C 1
ATOM 2281 O O . ASP B 1 143 ? 31.980 44.540 21.784 1.00 10.63 143 ASP B O 1
ATOM 2286 N N . MET B 1 144 ? 32.687 46.116 23.228 1.00 8.63 144 MET B N 1
ATOM 2287 C CA . MET B 1 144 ? 32.075 47.185 22.455 1.00 10.29 144 MET B CA 1
ATOM 2288 C C . MET B 1 144 ? 32.715 47.258 21.067 1.00 10.38 144 MET B C 1
ATOM 2289 O O . MET B 1 144 ? 32.013 47.399 20.064 1.00 10.71 144 MET B O 1
ATOM 2294 N N . GLU B 1 145 ? 34.043 47.160 21.009 1.00 9.41 145 GLU B N 1
ATOM 2295 C CA . GLU B 1 145 ? 34.756 47.214 19.732 1.00 10.13 145 GLU B CA 1
ATOM 2296 C C . GLU B 1 145 ? 34.349 46.048 18.826 1.00 11.48 145 GLU B C 1
ATOM 2297 O O . GLU B 1 145 ? 34.203 46.216 17.610 1.00 12.27 145 GLU B O 1
ATOM 2303 N N . LYS B 1 146 ? 34.167 44.867 19.411 1.00 9.29 146 LYS B N 1
ATOM 2304 C CA . LYS B 1 146 ? 33.747 43.711 18.621 1.00 9.92 146 LYS B CA 1
ATOM 2305 C C . LYS B 1 146 ? 32.332 43.934 18.077 1.00 9.84 146 LYS B C 1
ATOM 2306 O O . LYS B 1 146 ? 32.035 43.575 16.933 1.00 12.58 146 LYS B O 1
ATOM 2312 N N . LEU B 1 147 ? 31.465 44.537 18.891 1.00 9.31 147 LEU B N 1
ATOM 2313 C CA . LEU B 1 147 ? 30.087 44.799 18.469 1.00 8.85 147 LEU B CA 1
ATOM 2314 C C . LEU B 1 147 ? 30.067 45.800 17.320 1.00 8.42 147 LEU B C 1
ATOM 2315 O O . LEU B 1 147 ? 29.333 45.627 16.349 1.00 8.19 147 LEU B O 1
ATOM 2320 N N . ILE B 1 148 ? 30.869 46.851 17.429 1.00 8.06 148 ILE B N 1
ATOM 2321 C CA . ILE B 1 148 ? 30.919 47.850 16.376 1.00 8.87 148 ILE B CA 1
ATOM 2322 C C . ILE B 1 148 ? 31.349 47.207 15.050 1.00 10.85 148 ILE B C 1
ATOM 2323 O O . ILE B 1 148 ? 30.743 47.448 13.999 1.00 9.83 148 ILE B O 1
ATOM 2328 N N . SER B 1 149 ? 32.389 46.380 15.102 1.00 10.97 149 SER B N 1
ATOM 2329 C CA . SER B 1 149 ? 32.876 45.716 13.899 1.00 11.26 149 SER B CA 1
ATOM 2330 C C . SER B 1 149 ? 31.775 44.844 13.302 1.00 10.24 149 SER B C 1
ATOM 2331 O O . SER B 1 149 ? 31.621 44.786 12.078 1.00 9.83 149 SER B O 1
ATOM 2334 N N . ALA B 1 150 ? 31.021 44.168 14.170 1.00 9.49 150 ALA B N 1
ATOM 2335 C CA . ALA B 1 150 ? 29.930 43.305 13.723 1.00 9.69 150 ALA B CA 1
ATOM 2336 C C . ALA B 1 150 ? 28.901 44.140 12.971 1.00 9.71 150 ALA B C 1
ATOM 2337 O O . ALA B 1 150 ? 28.508 43.786 11.856 1.00 10.93 150 ALA B O 1
ATOM 2339 N N . TYR B 1 151 ? 28.470 45.243 13.588 1.00 8.64 151 TYR B N 1
ATOM 2340 C CA . TYR B 1 151 ? 27.497 46.147 12.976 1.00 7.64 151 TYR B CA 1
ATOM 2341 C C . TYR B 1 151 ? 27.986 46.716 11.653 1.00 8.51 151 TYR B C 1
ATOM 2342 O O . TYR B 1 151 ? 27.214 46.814 10.700 1.00 8.27 151 TYR B O 1
ATOM 2351 N N . ARG B 1 152 ? 29.259 47.100 11.589 1.00 8.55 152 ARG B N 1
ATOM 2352 C CA . ARG B 1 152 ? 29.812 47.651 10.347 1.00 9.74 152 ARG B CA 1
ATOM 2353 C C . ARG B 1 152 ? 29.784 46.608 9.227 1.00 9.52 152 ARG B C 1
ATOM 2354 O O . ARG B 1 152 ? 29.553 46.939 8.063 1.00 9.71 152 ARG B O 1
ATOM 2362 N N . ARG B 1 153 ? 30.014 45.350 9.583 1.00 8.66 153 ARG B N 1
ATOM 2363 C CA . ARG B 1 153 ? 29.977 44.268 8.604 1.00 9.74 153 ARG B CA 1
ATOM 2364 C C . ARG B 1 153 ? 28.541 44.098 8.095 1.00 10.25 153 ARG B C 1
ATOM 2365 O O . ARG B 1 153 ? 28.298 44.055 6.889 1.00 12.04 153 ARG B O 1
ATOM 2373 N N . MET B 1 154 ? 27.595 43.997 9.027 1.00 9.12 154 MET B N 1
ATOM 2374 C CA . MET B 1 154 ? 26.180 43.833 8.690 1.00 8.88 154 MET B CA 1
ATOM 2375 C C . MET B 1 154 ? 25.688 44.954 7.767 1.00 11.22 154 MET B C 1
ATOM 2376 O O . MET B 1 154 ? 25.035 44.686 6.748 1.00 10.73 154 MET B O 1
ATOM 2381 N N . LEU B 1 155 ? 26.009 46.200 8.126 1.00 9.52 155 LEU B N 1
ATOM 2382 C CA . LEU B 1 155 ? 25.603 47.370 7.350 1.00 10.32 155 LEU B CA 1
ATOM 2383 C C . LEU B 1 155 ? 25.970 47.287 5.870 1.00 11.25 155 LEU B C 1
ATOM 2384 O O . LEU B 1 155 ? 25.088 47.359 5.015 1.00 11.93 155 LEU B O 1
ATOM 2389 N N . ARG B 1 156 ? 27.257 47.134 5.566 1.00 10.93 156 ARG B N 1
ATOM 2390 C CA . ARG B 1 156 ? 27.696 47.072 4.172 1.00 12.87 156 ARG B CA 1
ATOM 2391 C C . ARG B 1 156 ? 27.198 45.836 3.429 1.00 12.56 156 ARG B C 1
ATOM 2392 O O . ARG B 1 156 ? 27.159 45.831 2.199 1.00 13.34 156 ARG B O 1
ATOM 2400 N N . GLN B 1 157 ? 26.824 44.790 4.161 1.00 11.51 157 GLN B N 1
ATOM 2401 C CA . GLN B 1 157 ? 26.320 43.576 3.521 1.00 13.58 157 GLN B CA 1
ATOM 2402 C C . GLN B 1 157 ? 24.809 43.645 3.295 1.00 12.88 157 GLN B C 1
ATOM 2403 O O . GLN B 1 157 ? 24.221 42.749 2.690 1.00 13.20 157 GLN B O 1
ATOM 2409 N N . GLY B 1 158 ? 24.191 44.718 3.779 1.00 11.63 158 GLY B N 1
ATOM 2410 C CA . GLY B 1 158 ? 22.760 44.885 3.618 1.00 10.75 158 GLY B CA 1
ATOM 2411 C C . GLY B 1 158 ? 21.948 44.040 4.581 1.00 11.37 158 GLY B C 1
ATOM 2412 O O . GLY B 1 158 ? 20.762 43.814 4.351 1.00 12.37 158 GLY B O 1
ATOM 2413 N N . ASN B 1 159 ? 22.568 43.587 5.669 1.00 10.24 159 ASN B N 1
ATOM 2414 C CA . ASN B 1 159 ? 21.870 42.760 6.642 1.00 10.02 159 ASN B CA 1
ATOM 2415 C C . ASN B 1 159 ? 21.403 43.521 7.890 1.00 10.20 159 ASN B C 1
ATOM 2416 O O . ASN B 1 159 ? 21.725 44.701 8.071 1.00 10.00 159 ASN B O 1
ATOM 2421 N N . HIS B 1 160 ? 20.637 42.833 8.737 1.00 8.71 160 HIS B N 1
ATOM 2422 C CA . HIS B 1 160 ? 20.069 43.427 9.945 1.00 7.66 160 HIS B CA 1
ATOM 2423 C C . HIS B 1 160 ? 20.616 42.790 11.209 1.00 9.39 160 HIS B C 1
ATOM 2424 O O . HIS B 1 160 ? 21.065 41.643 11.185 1.00 10.04 160 HIS B O 1
ATOM 2431 N N . ALA B 1 161 ? 20.559 43.534 12.312 1.00 9.31 161 ALA B N 1
ATOM 2432 C CA . ALA B 1 161 ? 21.056 43.039 13.587 1.00 9.38 161 ALA B CA 1
ATOM 2433 C C . ALA B 1 161 ? 19.945 42.525 14.486 1.00 11.00 161 ALA B C 1
ATOM 2434 O O . ALA B 1 161 ? 18.888 43.141 14.614 1.00 11.41 161 ALA B O 1
ATOM 2436 N N . LEU B 1 162 ? 20.201 41.390 15.121 1.00 11.92 162 LEU B N 1
ATOM 2437 C CA . LEU B 1 162 ? 19.238 40.800 16.037 1.00 12.19 162 LEU B CA 1
ATOM 2438 C C . LEU B 1 162 ? 19.935 40.481 17.366 1.00 13.16 162 LEU B C 1
ATOM 2439 O O . LEU B 1 162 ? 20.811 39.617 17.418 1.00 12.34 162 LEU B O 1
ATOM 2444 N N . THR B 1 163 ? 19.571 41.206 18.423 1.00 11.85 163 THR B N 1
ATOM 2445 C CA . THR B 1 163 ? 20.134 40.959 19.746 1.00 13.19 163 THR B CA 1
ATOM 2446 C C . THR B 1 163 ? 19.306 39.842 20.383 1.00 12.97 163 THR B C 1
ATOM 2447 O O . THR B 1 163 ? 18.088 39.960 20.498 1.00 13.14 163 THR B O 1
ATOM 2451 N N . VAL B 1 164 ? 19.971 38.762 20.783 1.00 14.10 164 VAL B N 1
ATOM 2452 C CA . VAL B 1 164 ? 19.301 37.624 21.416 1.00 14.53 164 VAL B CA 1
ATOM 2453 C C . VAL B 1 164 ? 19.915 37.358 22.793 1.00 15.47 164 VAL B C 1
ATOM 2454 O O . VAL B 1 164 ? 21.099 37.047 22.909 1.00 13.52 164 VAL B O 1
ATOM 2458 N N . ILE B 1 165 ? 19.113 37.499 23.836 1.00 16.52 165 ILE B N 1
ATOM 2459 C CA . ILE B 1 165 ? 19.582 37.221 25.188 1.00 19.42 165 ILE B CA 1
ATOM 2460 C C . ILE B 1 165 ? 18.650 36.161 25.752 1.00 22.34 165 ILE B C 1
ATOM 2461 O O . ILE B 1 165 ? 17.467 36.417 25.966 1.00 22.78 165 ILE B O 1
ATOM 2466 N N . VAL B 1 166 ? 19.178 34.965 25.975 1.00 25.32 166 VAL B N 1
ATOM 2467 C CA . VAL B 1 166 ? 18.364 33.882 26.508 1.00 29.76 166 VAL B CA 1
ATOM 2468 C C . VAL B 1 166 ? 19.229 32.719 27.002 1.00 30.93 166 VAL B C 1
ATOM 2469 O O . VAL B 1 166 ? 20.463 32.763 26.781 1.00 29.60 166 VAL B O 1
#